Protein AF-A0A8I2GBC6-F1 (afdb_monomer_lite)

Foldseek 3Di:
DDQPVPVPDVPDDDPRLVVVVCCLCVPVQADQQFRVHGHCPVVVVLVVQLLQLLAQVSVCVVVVHNCLPVLCLAQVNCPPPDFLDAPVPVPPCVPPPVLVPDDPVSNCVSHVVLVVVVVCVVVVVPRPSHCSCVRRNDHDSRDDDDRGDPVVVVCCVQVPCCVVVVNPCNPPDDCVVLVVVVVVLLPDAAEDECEDRNNVDNLVCVQVSNQVPVLFFPHWDWWQDDDVPDPFGTKIKTATDQCSPVVNRPRGIGIYHYGYDHQGGNPCCVRVVVSVCVRVCSVVVD

Sequence (286 aa):
MYPCREQVQPGGSCYPVTNAYSFIRDIAQRDVYNCSQPGDWIWDLFGNAARMLGYTENISLLTGVDVTGITHLYASSRSKAYRLIDPNWQEIGNRYFDITRLPVYLQWELQARARMKADLKASGEEAEAGDLEQTFGTLQPWDRYFMDGNDDVLYAHFDNIAQYRGYNITYYYTPCYGQMFLENVAHVETFITNAKYDLVVYTNAIPPALARHSEILENVVHDTGPYPGEERPGWIILNYKPGVFPHIPDLQTRFIRFPFYAASGHPVTITEPVEFFVDVYKWLGK

pLDDT: mean 83.08, std 15.88, range [43.56, 98.81]

Secondary structure (DSSP, 8-state):
---GGG---TT----HHHHHHHIIIIIS-B-SS-TTSBTTHHHHHHHHHHHHHTSHHHHHHHHTS-GGG-GGGSGGG-TT------TT-HHHHHHH--GGGS-HHHHHHHHHHHHHHHHHHHHT-S---TTHHHHH-PPPTT-----S--HHHHHHHHT-HHHHTT----TTT-THHHHHHHHHHHHS-EE--EETT-SSS-GGGHHHHHTT-TTTEEEEEEE-S--TT-SS--EEEEEEPTTSSTTSTT--EEEEE--EESS--S-HHHHSHHHHHHHHHHHHT-

Radius of gyration: 23.17 Å; chains: 1; bounding box: 52×47×59 Å

Structure (mmCIF, N/CA/C/O backbone):
data_AF-A0A8I2GBC6-F1
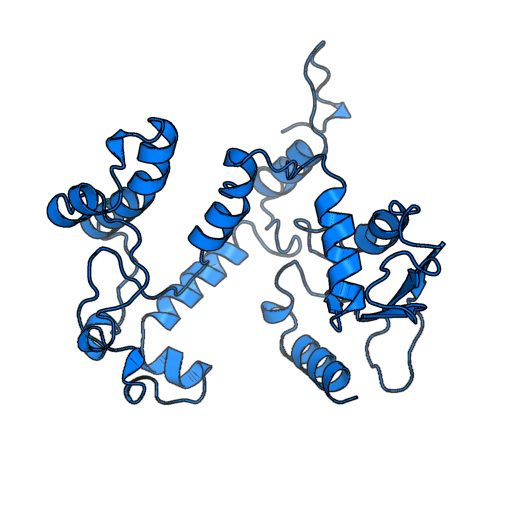#
_entry.id   AF-A0A8I2GBC6-F1
#
loop_
_atom_site.group_PDB
_atom_site.id
_atom_site.type_symbol
_atom_site.label_atom_id
_atom_site.label_alt_id
_atom_site.label_comp_id
_atom_site.label_asym_id
_atom_site.label_entity_id
_atom_site.label_seq_id
_atom_site.pdbx_PDB_ins_code
_atom_site.Cartn_x
_atom_site.Cartn_y
_atom_site.Cartn_z
_atom_site.occupancy
_atom_site.B_iso_or_equiv
_atom_site.auth_seq_id
_atom_site.auth_comp_id
_atom_site.auth_asym_id
_atom_site.auth_atom_id
_atom_site.pdbx_PDB_model_num
ATOM 1 N N . MET A 1 1 ? 25.094 -9.775 15.090 1.00 61.66 1 MET A N 1
ATOM 2 C CA . MET A 1 1 ? 24.633 -8.680 15.969 1.00 61.66 1 MET A CA 1
ATOM 3 C C . MET A 1 1 ? 24.009 -9.311 17.208 1.00 61.66 1 MET A C 1
ATOM 5 O O . MET A 1 1 ? 23.269 -10.275 17.047 1.00 61.66 1 MET A O 1
ATOM 9 N N . TYR A 1 2 ? 24.364 -8.867 18.416 1.00 63.38 2 TYR A N 1
ATOM 10 C CA . TYR A 1 2 ? 23.843 -9.462 19.656 1.00 63.38 2 TYR A CA 1
ATOM 11 C C . TYR A 1 2 ? 22.436 -8.918 19.976 1.00 63.38 2 TYR A C 1
ATOM 13 O O . TYR A 1 2 ? 22.172 -7.747 19.702 1.00 63.38 2 TYR A O 1
ATOM 21 N N . PRO A 1 3 ? 21.515 -9.703 20.560 1.00 67.19 3 PRO A N 1
ATOM 22 C CA . PRO A 1 3 ? 20.272 -9.198 21.148 1.00 67.19 3 PRO A CA 1
ATOM 23 C C . PRO A 1 3 ? 20.514 -7.980 22.052 1.00 67.19 3 PRO A C 1
ATOM 25 O O . PRO A 1 3 ? 21.540 -7.914 22.718 1.00 67.19 3 PRO A O 1
ATOM 28 N N . CYS A 1 4 ? 19.571 -7.033 22.147 1.00 69.75 4 CYS A N 1
ATOM 29 C CA . CYS A 1 4 ? 19.771 -5.823 22.965 1.00 69.75 4 CYS A CA 1
ATOM 30 C C . CYS A 1 4 ? 20.118 -6.135 24.423 1.00 69.75 4 CYS A C 1
ATOM 32 O O . CYS A 1 4 ? 20.932 -5.448 25.028 1.00 69.75 4 CYS A O 1
ATOM 34 N N . ARG A 1 5 ? 19.545 -7.216 24.964 1.00 69.06 5 ARG A N 1
ATOM 35 C CA . ARG A 1 5 ? 19.854 -7.735 26.305 1.00 69.06 5 ARG A CA 1
ATOM 36 C C . ARG A 1 5 ? 21.323 -8.149 26.497 1.00 69.06 5 ARG A C 1
ATOM 38 O O . ARG A 1 5 ? 21.777 -8.252 27.626 1.00 69.06 5 ARG A O 1
ATOM 45 N N . GLU A 1 6 ? 22.039 -8.409 25.408 1.00 68.06 6 GLU A N 1
ATOM 46 C CA . GLU A 1 6 ? 23.451 -8.804 25.362 1.00 68.06 6 GLU A CA 1
ATOM 47 C C . GLU A 1 6 ? 24.357 -7.627 24.943 1.00 68.06 6 GLU A C 1
ATOM 49 O O . GLU A 1 6 ? 25.575 -7.700 25.086 1.00 68.06 6 GLU A O 1
ATOM 54 N N . GLN A 1 7 ? 23.781 -6.502 24.500 1.00 67.31 7 GLN A N 1
ATOM 55 C CA . GLN A 1 7 ? 24.491 -5.250 24.219 1.00 67.31 7 GLN A CA 1
ATOM 56 C C . GLN A 1 7 ? 24.586 -4.394 25.493 1.00 67.31 7 GLN A C 1
ATOM 58 O O . GLN A 1 7 ? 24.048 -3.294 25.579 1.00 67.31 7 GLN A O 1
ATOM 63 N N . VAL A 1 8 ? 25.273 -4.915 26.512 1.00 54.72 8 VAL A N 1
ATOM 64 C CA . VAL A 1 8 ? 25.491 -4.246 27.810 1.00 54.72 8 VAL A CA 1
ATOM 65 C C . VAL A 1 8 ? 26.709 -3.316 27.739 1.00 54.72 8 VAL A C 1
ATOM 67 O O . VAL A 1 8 ? 27.629 -3.405 28.546 1.00 54.72 8 VAL A O 1
ATOM 70 N N . GLN A 1 9 ? 26.770 -2.441 26.735 1.00 57.19 9 GLN A N 1
ATOM 71 C CA . GLN A 1 9 ? 27.755 -1.357 26.738 1.00 57.19 9 GLN A CA 1
ATOM 72 C C . GLN A 1 9 ? 27.230 -0.256 27.674 1.00 57.19 9 GLN A C 1
ATOM 74 O O . GLN A 1 9 ? 26.146 0.275 27.416 1.00 57.19 9 GLN A O 1
ATOM 79 N N . PRO A 1 10 ? 27.944 0.104 28.758 1.00 50.41 10 PRO A N 1
ATOM 80 C CA . PRO A 1 10 ? 27.542 1.217 29.611 1.00 50.41 10 PRO A CA 1
ATOM 81 C C . PRO A 1 10 ? 27.455 2.501 28.773 1.00 50.41 10 PRO A C 1
ATOM 83 O O . PRO A 1 10 ? 28.465 2.986 28.273 1.00 50.41 10 PRO A O 1
ATOM 86 N N . GLY A 1 11 ? 26.240 3.026 28.587 1.00 65.19 11 GLY A N 1
ATOM 87 C CA . GLY A 1 11 ? 25.983 4.239 27.800 1.00 65.19 11 GLY A CA 1
ATOM 88 C C . GLY A 1 11 ? 25.619 4.027 26.323 1.00 65.19 11 GLY A C 1
ATOM 89 O O . GLY A 1 11 ? 25.355 5.010 25.637 1.00 65.19 11 GLY A O 1
ATOM 90 N N . GLY A 1 12 ? 25.554 2.787 25.823 1.00 64.75 12 GLY A N 1
ATOM 91 C CA . GLY A 1 12 ? 25.048 2.506 24.475 1.00 64.75 12 GLY A CA 1
ATOM 92 C C . GLY A 1 12 ? 23.519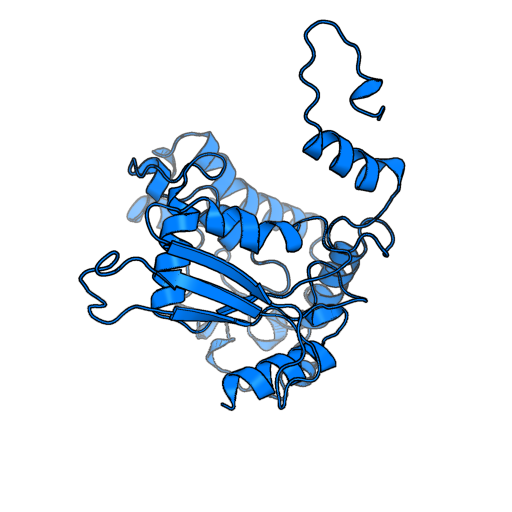 2.427 24.449 1.00 64.75 12 GLY A C 1
ATOM 93 O O . GLY A 1 12 ? 22.933 1.601 25.148 1.00 64.75 12 GLY A O 1
ATOM 94 N N . SER A 1 13 ? 22.848 3.252 23.641 1.00 70.62 13 SER A N 1
ATOM 95 C CA . SER A 1 13 ? 21.419 3.079 23.367 1.00 70.62 13 SER A CA 1
ATOM 96 C C . SER A 1 13 ? 21.224 1.895 22.416 1.00 70.62 13 SER A C 1
ATOM 98 O O . SER A 1 13 ? 21.483 1.992 21.220 1.00 70.62 13 SER A O 1
ATOM 100 N N . CYS A 1 14 ? 20.754 0.754 22.929 1.00 73.12 14 CYS A N 1
ATOM 101 C CA . CYS A 1 14 ? 20.243 -0.283 22.038 1.00 73.12 14 CYS A CA 1
ATOM 102 C C . CYS A 1 14 ? 18.864 0.137 21.535 1.00 73.12 14 CYS A C 1
ATOM 104 O O . CYS A 1 14 ? 17.954 0.330 22.339 1.00 73.12 14 CYS A O 1
ATOM 106 N N . TYR A 1 15 ? 18.705 0.256 20.218 1.00 79.38 15 TYR A N 1
ATOM 107 C CA . TYR A 1 15 ? 17.412 0.474 19.575 1.00 79.38 15 TYR A CA 1
ATOM 108 C C . TYR A 1 15 ? 16.794 -0.894 19.254 1.00 79.38 15 TYR A C 1
ATOM 110 O O . TYR A 1 15 ? 17.227 -1.534 18.292 1.00 79.38 15 TYR A O 1
ATOM 118 N N . PRO A 1 16 ? 15.808 -1.389 20.033 1.00 78.38 16 PRO A N 1
ATOM 119 C CA . PRO A 1 16 ? 15.361 -2.780 19.929 1.00 78.38 16 PRO A CA 1
ATOM 120 C C . PRO A 1 16 ? 14.798 -3.134 18.558 1.00 78.38 16 PRO A C 1
ATOM 122 O O . PRO A 1 16 ? 15.060 -4.224 18.058 1.00 78.38 16 PRO A O 1
ATOM 125 N N . VAL A 1 17 ? 14.086 -2.190 17.937 1.00 78.88 17 VAL A N 1
ATOM 126 C CA . VAL A 1 17 ? 13.523 -2.351 16.593 1.00 78.88 17 VAL A CA 1
ATOM 127 C C . VAL A 1 17 ? 14.640 -2.479 15.562 1.00 78.88 17 VAL A C 1
ATOM 129 O O . VAL A 1 17 ? 14.702 -3.489 14.871 1.00 78.88 17 VAL A O 1
ATOM 132 N N . THR A 1 18 ? 15.574 -1.525 15.510 1.00 80.06 18 THR A N 1
ATOM 133 C CA . THR A 1 18 ? 16.713 -1.568 14.579 1.00 80.06 18 THR A CA 1
ATOM 134 C C . THR A 1 18 ? 17.531 -2.844 14.754 1.00 80.06 18 THR A C 1
ATOM 136 O O . THR A 1 18 ? 17.875 -3.492 13.773 1.00 80.06 18 THR A O 1
ATOM 139 N N . ASN A 1 19 ? 17.782 -3.257 15.998 1.00 83.00 19 ASN A N 1
ATOM 140 C CA . ASN A 1 19 ? 18.529 -4.477 16.281 1.00 83.00 19 ASN A CA 1
ATOM 141 C C . ASN A 1 19 ? 17.788 -5.743 15.820 1.00 83.00 19 ASN A C 1
ATOM 143 O O . ASN A 1 19 ? 18.409 -6.651 15.273 1.00 83.00 19 ASN A O 1
ATOM 147 N N . ALA A 1 20 ? 16.467 -5.811 16.017 1.00 84.75 20 ALA A N 1
ATOM 148 C CA . ALA A 1 20 ? 15.652 -6.917 15.519 1.00 84.75 20 ALA A CA 1
ATOM 149 C C . ALA A 1 20 ? 15.653 -6.964 13.984 1.00 84.75 20 ALA A C 1
ATOM 151 O O . ALA A 1 20 ? 15.884 -8.025 13.411 1.00 84.75 20 ALA A O 1
ATOM 152 N N . TYR A 1 21 ? 15.481 -5.817 13.325 1.00 86.19 21 TYR A N 1
ATOM 153 C CA . TYR A 1 21 ? 15.546 -5.700 11.867 1.00 86.19 21 TYR A CA 1
ATOM 154 C C . TYR A 1 21 ? 16.890 -6.161 11.309 1.00 86.19 21 TYR A C 1
ATOM 156 O O . TYR A 1 21 ? 16.940 -7.005 10.416 1.00 86.19 21 TYR A O 1
ATOM 164 N N . SER A 1 22 ? 17.986 -5.655 11.871 1.00 85.88 22 SER A N 1
ATOM 165 C CA . SER A 1 22 ? 19.331 -6.061 11.477 1.00 85.88 22 SER A CA 1
ATOM 166 C C . SER A 1 22 ? 19.595 -7.534 11.763 1.00 85.88 22 SER A C 1
ATOM 168 O O . SER A 1 22 ? 20.242 -8.195 10.965 1.00 85.88 22 SER A O 1
ATOM 170 N N . PHE A 1 23 ? 19.077 -8.099 12.856 1.00 90.19 23 PHE A N 1
ATOM 171 C CA . PHE A 1 23 ? 19.178 -9.540 13.078 1.00 90.19 23 PHE A CA 1
ATOM 172 C C . PHE A 1 23 ? 18.460 -10.333 11.977 1.00 90.19 23 PHE A C 1
ATOM 174 O O . PHE A 1 23 ? 19.052 -11.253 11.418 1.00 90.19 23 PHE A O 1
ATOM 181 N N . ILE A 1 24 ? 17.216 -9.975 11.647 1.00 90.81 24 ILE A N 1
ATOM 182 C CA . ILE A 1 24 ? 16.425 -10.658 10.615 1.00 90.81 24 ILE A CA 1
ATOM 183 C C . ILE A 1 24 ? 17.128 -10.601 9.254 1.00 90.81 24 ILE A C 1
ATOM 185 O O . ILE A 1 24 ? 17.303 -11.640 8.616 1.00 90.81 24 ILE A O 1
ATOM 189 N N . ARG A 1 25 ? 17.592 -9.416 8.851 1.00 91.12 25 ARG A N 1
ATOM 190 C CA . ARG A 1 25 ? 18.263 -9.204 7.565 1.00 91.12 25 ARG A CA 1
ATOM 191 C C . ARG A 1 25 ? 19.672 -9.801 7.545 1.00 91.12 25 ARG A C 1
ATOM 193 O O . ARG A 1 25 ? 19.971 -10.646 6.716 1.00 91.12 25 ARG A O 1
ATOM 200 N N . ASP A 1 26 ? 20.531 -9.401 8.479 1.00 90.25 26 ASP A N 1
ATOM 201 C CA . ASP A 1 26 ? 21.977 -9.647 8.392 1.00 90.25 26 ASP A CA 1
ATOM 202 C C . ASP A 1 26 ? 22.387 -11.012 8.957 1.00 90.25 26 ASP A C 1
ATOM 204 O O . ASP A 1 26 ? 23.396 -11.578 8.538 1.00 90.25 26 ASP A O 1
ATOM 208 N N . ILE A 1 27 ? 21.635 -11.550 9.925 1.00 93.06 27 ILE A N 1
ATOM 209 C CA . ILE A 1 27 ? 21.982 -12.805 10.612 1.00 93.06 27 ILE A CA 1
ATOM 210 C C . ILE A 1 27 ? 21.065 -13.945 10.183 1.00 93.06 27 ILE A C 1
ATOM 212 O O . ILE A 1 27 ? 21.553 -15.003 9.794 1.00 93.06 27 ILE A O 1
ATOM 216 N N . ALA A 1 28 ? 19.747 -13.749 10.252 1.00 95.12 28 ALA A N 1
ATOM 217 C CA . ALA A 1 28 ? 18.783 -14.772 9.859 1.00 95.12 28 ALA A CA 1
ATOM 218 C C . ALA A 1 28 ? 18.614 -14.874 8.336 1.00 95.12 28 ALA A C 1
ATOM 220 O O . ALA A 1 28 ? 18.075 -15.883 7.877 1.00 95.12 28 ALA A O 1
ATOM 221 N N . GLN A 1 29 ? 19.081 -13.866 7.583 1.00 96.75 29 GLN A N 1
ATOM 222 C CA . GLN A 1 29 ? 19.022 -13.810 6.121 1.00 96.75 29 GLN A CA 1
ATOM 223 C C . GLN A 1 29 ? 17.590 -14.045 5.623 1.00 96.75 29 GLN A C 1
ATOM 225 O O . GLN A 1 29 ? 17.324 -14.928 4.803 1.00 96.75 29 GLN A O 1
ATOM 230 N N . ARG A 1 30 ? 16.647 -13.289 6.199 1.00 97.25 30 ARG A N 1
ATOM 231 C CA . ARG A 1 30 ? 15.222 -13.297 5.850 1.00 97.25 30 ARG A CA 1
ATOM 232 C C . ARG A 1 30 ? 14.792 -11.942 5.325 1.00 97.25 30 ARG A C 1
ATOM 234 O O . ARG A 1 30 ? 15.284 -10.906 5.774 1.00 97.25 30 ARG A O 1
ATOM 241 N N . ASP A 1 31 ? 13.841 -11.974 4.406 1.00 95.81 31 ASP A N 1
ATOM 242 C CA . ASP A 1 31 ? 13.233 -10.771 3.863 1.00 95.81 31 ASP A CA 1
ATOM 243 C C . ASP A 1 31 ? 12.365 -10.078 4.928 1.00 95.81 31 ASP A C 1
ATOM 245 O O . ASP A 1 31 ? 11.598 -10.719 5.648 1.00 95.81 31 ASP A O 1
ATOM 249 N N . VAL A 1 32 ? 12.501 -8.759 5.070 1.00 93.56 32 VAL A N 1
ATOM 250 C CA . VAL A 1 32 ? 11.749 -7.988 6.078 1.00 93.56 32 VAL A CA 1
ATOM 251 C C . VAL A 1 32 ? 10.311 -7.696 5.645 1.00 93.56 32 VAL A C 1
ATOM 253 O O . VAL A 1 32 ? 9.446 -7.473 6.489 1.00 93.56 32 VAL A O 1
ATOM 256 N N . TYR A 1 33 ? 10.033 -7.733 4.346 1.00 93.75 33 TYR A N 1
ATOM 257 C CA . TYR A 1 33 ? 8.695 -7.597 3.791 1.00 93.75 33 TYR A CA 1
ATOM 258 C C . TYR A 1 33 ? 7.956 -8.932 3.827 1.00 93.75 33 TYR A C 1
ATOM 260 O O . TYR A 1 33 ? 6.739 -8.935 3.940 1.00 93.75 33 TYR A O 1
ATOM 268 N N . ASN A 1 34 ? 8.645 -10.072 3.788 1.00 95.94 34 ASN A N 1
ATOM 269 C CA . ASN A 1 34 ? 8.045 -11.374 4.067 1.00 95.94 34 ASN A CA 1
ATOM 270 C C . ASN A 1 34 ? 9.035 -12.303 4.776 1.00 95.94 34 ASN A C 1
ATOM 272 O O . ASN A 1 34 ? 9.808 -13.012 4.135 1.00 95.94 34 ASN A O 1
ATOM 276 N N . CYS A 1 35 ? 8.953 -12.385 6.105 1.00 95.44 35 CYS A N 1
ATOM 277 C CA . CYS A 1 35 ? 9.939 -13.127 6.900 1.00 95.44 35 CYS A CA 1
ATOM 278 C C . CYS A 1 35 ? 9.918 -14.655 6.720 1.00 95.44 35 CYS A C 1
ATOM 280 O O . CYS A 1 35 ? 10.791 -15.347 7.249 1.00 95.44 35 CYS A O 1
ATOM 282 N N . SER A 1 36 ? 8.958 -15.188 5.955 1.00 96.19 36 SER A N 1
ATOM 283 C CA . SER A 1 36 ? 8.972 -16.586 5.511 1.00 96.19 36 SER A CA 1
ATOM 284 C C . SER A 1 36 ? 9.933 -16.845 4.339 1.00 96.19 36 SER A C 1
ATOM 286 O O . SER A 1 36 ? 10.311 -17.994 4.108 1.00 96.19 36 SER A O 1
ATOM 288 N N . GLN A 1 37 ? 10.365 -15.797 3.632 1.00 97.38 37 GLN A N 1
ATOM 289 C CA . GLN A 1 37 ? 11.200 -15.878 2.435 1.00 97.38 37 GLN A CA 1
ATOM 290 C C . GLN A 1 37 ? 12.695 -15.664 2.748 1.00 97.38 37 GLN A C 1
ATOM 292 O O . GLN A 1 37 ? 13.043 -15.134 3.813 1.00 97.38 37 GLN A O 1
ATOM 297 N N . PRO A 1 38 ? 13.611 -16.119 1.870 1.00 97.50 38 PRO A N 1
ATOM 298 C CA . PRO A 1 38 ? 15.036 -15.785 1.952 1.00 97.50 38 PRO A CA 1
ATOM 299 C C . PRO A 1 38 ? 15.275 -14.272 1.878 1.00 97.50 38 PRO A C 1
ATOM 301 O O . PRO A 1 38 ? 14.437 -13.555 1.345 1.00 97.50 38 PRO A O 1
ATOM 304 N N . GLY A 1 39 ? 16.409 -13.799 2.399 1.00 95.75 39 GLY A N 1
ATOM 305 C CA . GLY A 1 39 ? 16.837 -12.403 2.273 1.00 95.75 39 GLY A CA 1
ATOM 306 C C . GLY A 1 39 ? 16.781 -11.909 0.827 1.00 95.75 39 GLY A C 1
ATOM 307 O O . GLY A 1 39 ? 17.012 -12.684 -0.097 1.00 95.75 39 GLY A O 1
ATOM 308 N N . ASP A 1 40 ? 16.428 -10.634 0.667 1.00 91.69 40 ASP A N 1
ATOM 309 C CA . ASP A 1 40 ? 16.298 -9.920 -0.611 1.00 91.69 40 ASP A CA 1
ATOM 310 C C . ASP A 1 40 ? 15.257 -10.468 -1.603 1.00 91.69 40 ASP A C 1
ATOM 312 O O . ASP A 1 40 ? 15.137 -9.946 -2.711 1.00 91.69 40 ASP A O 1
ATOM 316 N N . TRP A 1 41 ? 14.430 -11.440 -1.201 1.00 95.31 41 TRP A N 1
ATOM 317 C CA . TRP A 1 41 ? 13.382 -12.015 -2.047 1.00 95.31 41 TRP A CA 1
ATOM 318 C C . TRP A 1 41 ? 12.485 -10.961 -2.714 1.00 95.31 41 TRP A C 1
ATOM 320 O O . TRP A 1 41 ? 12.189 -11.083 -3.905 1.00 95.31 41 TRP A O 1
ATOM 330 N N . ILE A 1 42 ? 12.052 -9.922 -1.988 1.00 91.56 42 ILE A N 1
ATOM 331 C CA . ILE A 1 42 ? 11.182 -8.892 -2.573 1.00 91.56 42 ILE A CA 1
ATOM 332 C C . ILE A 1 42 ? 11.921 -8.036 -3.603 1.00 91.56 42 ILE A C 1
ATOM 334 O O . ILE A 1 42 ? 11.338 -7.634 -4.608 1.00 91.56 42 ILE A O 1
ATOM 338 N N . TRP A 1 43 ? 13.208 -7.775 -3.372 1.00 88.00 43 TRP A N 1
ATOM 339 C CA . TRP A 1 43 ? 14.036 -6.972 -4.262 1.00 88.00 43 TRP A CA 1
ATOM 340 C C . TRP A 1 43 ? 14.351 -7.737 -5.538 1.00 88.00 43 TRP A C 1
ATOM 342 O O . TRP A 1 43 ? 14.226 -7.178 -6.626 1.00 88.00 43 TRP A O 1
ATOM 352 N N . ASP A 1 44 ? 14.648 -9.031 -5.425 1.00 90.44 44 ASP A N 1
ATOM 353 C CA . ASP A 1 44 ? 14.791 -9.921 -6.574 1.00 90.44 44 ASP A CA 1
ATOM 354 C C . ASP A 1 44 ? 13.497 -9.983 -7.382 1.00 90.44 44 ASP A C 1
ATOM 356 O O . ASP A 1 44 ? 13.515 -9.920 -8.615 1.00 90.44 44 ASP A O 1
ATOM 360 N N . LEU A 1 45 ? 12.353 -10.078 -6.703 1.00 89.69 45 LEU A N 1
ATOM 361 C CA . LEU A 1 45 ? 11.057 -10.083 -7.361 1.00 89.69 45 LEU A CA 1
ATOM 362 C C . LEU A 1 45 ? 10.802 -8.772 -8.114 1.00 89.69 45 LEU A C 1
ATOM 364 O O . LEU A 1 45 ? 10.452 -8.822 -9.293 1.00 89.69 45 LEU A O 1
ATOM 368 N N . PHE A 1 46 ? 11.010 -7.614 -7.481 1.00 85.56 46 PHE A N 1
ATOM 369 C CA . PHE A 1 46 ? 10.861 -6.311 -8.134 1.00 85.56 46 PHE A CA 1
ATOM 370 C C . PHE A 1 46 ? 11.852 -6.118 -9.278 1.00 85.56 46 PHE A C 1
ATOM 372 O O . PHE A 1 46 ? 11.453 -5.668 -10.347 1.00 85.56 46 PHE A O 1
ATOM 379 N N . GLY A 1 47 ? 13.111 -6.519 -9.112 1.00 84.56 47 GLY A N 1
ATOM 380 C CA . GLY A 1 47 ? 14.117 -6.433 -10.168 1.00 84.56 47 GLY A CA 1
ATOM 381 C C . GLY A 1 47 ? 13.781 -7.315 -11.374 1.00 84.56 47 GLY A C 1
ATOM 382 O O . GLY A 1 47 ? 13.973 -6.903 -12.519 1.00 84.56 47 GLY A O 1
ATOM 383 N N . ASN A 1 48 ? 13.250 -8.519 -11.145 1.00 87.38 48 ASN A N 1
ATOM 384 C CA . ASN A 1 48 ? 12.751 -9.384 -12.218 1.00 87.38 48 ASN A CA 1
ATOM 385 C C . ASN A 1 48 ? 11.503 -8.787 -12.886 1.00 87.38 48 ASN A C 1
ATOM 387 O O . ASN A 1 48 ? 11.433 -8.749 -14.113 1.00 87.38 48 ASN A O 1
ATOM 391 N N . ALA A 1 49 ? 10.546 -8.292 -12.098 1.00 86.56 49 ALA A N 1
ATOM 392 C CA . ALA A 1 49 ? 9.331 -7.670 -12.614 1.00 86.56 49 ALA A CA 1
ATOM 393 C C . ALA A 1 49 ? 9.651 -6.433 -13.462 1.00 86.56 49 ALA A C 1
ATOM 395 O O . ALA A 1 49 ? 9.159 -6.330 -14.579 1.00 86.56 49 ALA A O 1
ATOM 396 N N . ALA A 1 50 ? 10.533 -5.546 -12.997 1.00 85.25 50 ALA A N 1
ATOM 397 C CA . ALA A 1 50 ? 10.938 -4.352 -13.734 1.00 85.25 50 ALA A CA 1
ATOM 398 C C . ALA A 1 50 ? 11.592 -4.707 -15.077 1.00 85.25 50 ALA A C 1
ATOM 400 O O . ALA A 1 50 ? 11.269 -4.103 -16.099 1.00 85.25 50 ALA A O 1
ATOM 401 N N . ARG A 1 51 ? 12.448 -5.742 -15.097 1.00 86.69 51 ARG A N 1
ATOM 402 C CA . ARG A 1 51 ? 13.032 -6.286 -16.334 1.00 86.69 51 ARG A CA 1
ATOM 403 C C . ARG A 1 51 ? 11.967 -6.799 -17.296 1.00 86.69 51 ARG A C 1
ATOM 405 O O . ARG A 1 51 ? 12.009 -6.469 -18.476 1.00 86.69 51 ARG A O 1
ATOM 412 N N . MET A 1 52 ? 11.001 -7.575 -16.807 1.00 89.19 52 MET A N 1
ATOM 413 C CA . MET A 1 52 ? 9.899 -8.065 -17.641 1.00 89.19 52 MET A CA 1
ATOM 414 C C . MET A 1 52 ? 9.056 -6.916 -18.185 1.00 89.19 52 MET A C 1
ATOM 416 O O . MET A 1 52 ? 8.730 -6.896 -19.369 1.00 89.19 52 MET A O 1
ATOM 420 N N . LEU A 1 53 ? 8.737 -5.942 -17.338 1.00 90.44 53 LEU A N 1
ATOM 421 C CA . LEU A 1 53 ? 7.949 -4.779 -17.713 1.00 90.44 53 LEU A CA 1
ATOM 422 C C . LEU A 1 53 ? 8.703 -3.854 -18.680 1.00 90.44 53 LEU A C 1
ATOM 424 O O . LEU A 1 53 ? 8.065 -3.066 -19.360 1.00 90.44 53 LEU A O 1
ATOM 428 N N . GLY A 1 54 ? 10.019 -3.998 -18.849 1.00 91.06 54 GLY A N 1
ATOM 429 C CA . GLY A 1 54 ? 10.778 -3.340 -19.917 1.00 91.06 54 GLY A CA 1
ATOM 430 C C . GLY A 1 54 ? 10.347 -3.710 -21.346 1.00 91.06 54 GLY A C 1
ATOM 431 O O . GLY A 1 54 ? 10.869 -3.128 -22.291 1.00 91.06 54 GLY A O 1
ATOM 432 N N . TYR A 1 55 ? 9.415 -4.649 -21.528 1.00 94.12 55 TYR A N 1
ATOM 433 C CA . TYR A 1 55 ? 8.942 -5.102 -22.837 1.00 94.12 55 TYR A CA 1
ATOM 434 C C . TYR A 1 55 ? 7.452 -4.801 -23.038 1.00 94.12 55 TYR A C 1
ATOM 436 O O . TYR A 1 55 ? 6.616 -5.198 -22.222 1.00 94.12 55 TYR A O 1
ATOM 444 N N . THR A 1 56 ? 7.092 -4.162 -24.153 1.00 95.62 56 THR A N 1
ATOM 445 C CA . THR A 1 56 ? 5.710 -3.793 -24.495 1.00 95.62 56 THR A CA 1
ATOM 446 C C . THR A 1 56 ? 4.773 -4.992 -24.572 1.00 95.62 56 THR A C 1
ATOM 448 O O . THR A 1 56 ? 3.618 -4.886 -24.152 1.00 95.62 56 THR A O 1
ATOM 451 N N . GLU A 1 57 ? 5.267 -6.145 -25.028 1.00 97.00 57 GLU A N 1
ATOM 452 C CA . GLU A 1 57 ? 4.527 -7.411 -25.021 1.00 97.00 57 GLU A CA 1
ATOM 453 C C . GLU A 1 57 ? 4.093 -7.795 -23.600 1.00 97.00 57 GLU A C 1
ATOM 455 O O . GLU A 1 57 ? 2.915 -8.055 -23.358 1.00 97.00 57 GLU A O 1
ATOM 460 N N . ASN A 1 58 ? 5.019 -7.758 -22.639 1.00 95.25 58 ASN A N 1
ATOM 461 C CA . ASN A 1 58 ? 4.743 -8.130 -21.252 1.00 95.25 58 ASN A CA 1
ATOM 462 C C . ASN A 1 58 ? 3.805 -7.133 -20.568 1.00 95.25 58 ASN A C 1
ATOM 464 O O . ASN A 1 58 ? 2.911 -7.549 -19.830 1.00 95.25 58 ASN A O 1
ATOM 468 N N . ILE A 1 59 ? 3.962 -5.827 -20.823 1.00 93.31 59 ILE A N 1
ATOM 469 C CA . ILE A 1 59 ? 3.014 -4.828 -20.307 1.00 93.31 59 ILE A CA 1
ATOM 470 C C . ILE A 1 59 ? 1.624 -5.073 -20.908 1.00 93.31 59 ILE A C 1
ATOM 472 O O . ILE A 1 59 ? 0.628 -5.032 -20.184 1.00 93.31 59 ILE A O 1
ATOM 476 N N . SER A 1 60 ? 1.539 -5.362 -22.210 1.00 95.94 60 SER A N 1
ATOM 477 C CA . SER A 1 60 ? 0.255 -5.614 -22.870 1.00 95.94 60 SER A CA 1
ATOM 478 C C . SER A 1 60 ? -0.427 -6.862 -22.325 1.00 95.94 60 SER A C 1
ATOM 480 O O . SER A 1 60 ? -1.623 -6.844 -22.038 1.00 95.94 60 SER A O 1
ATOM 482 N N . LEU A 1 61 ? 0.345 -7.929 -22.110 1.00 94.88 61 LEU A N 1
ATOM 483 C CA . LEU A 1 61 ? -0.130 -9.159 -21.489 1.00 94.88 61 LEU A CA 1
ATOM 484 C C . LEU A 1 61 ? -0.651 -8.907 -20.069 1.00 94.88 61 LEU A C 1
ATOM 486 O O . LEU A 1 61 ? -1.743 -9.359 -19.734 1.00 94.88 61 LEU A O 1
ATOM 490 N N . LEU A 1 62 ? 0.107 -8.175 -19.246 1.00 89.31 62 LEU A N 1
ATOM 491 C CA . LEU A 1 62 ? -0.257 -7.901 -17.854 1.00 89.31 62 LEU A CA 1
ATOM 492 C C . LEU A 1 62 ? -1.506 -7.018 -17.742 1.00 89.31 62 LEU A C 1
ATOM 494 O O . LEU A 1 62 ? -2.357 -7.249 -16.888 1.00 89.31 62 LEU A O 1
ATOM 498 N N . THR A 1 63 ? -1.602 -5.989 -18.582 1.00 88.69 63 THR A N 1
ATOM 499 C CA . THR A 1 63 ? -2.702 -5.013 -18.535 1.00 88.69 63 THR A CA 1
ATOM 500 C C . THR A 1 63 ? -3.939 -5.464 -19.308 1.00 88.69 63 THR A C 1
ATOM 502 O O . THR A 1 63 ? -5.017 -4.907 -19.107 1.00 88.69 63 THR A O 1
ATOM 505 N N . GLY A 1 64 ? -3.804 -6.453 -20.197 1.00 93.75 64 GLY A N 1
ATOM 506 C CA . GLY A 1 64 ? -4.855 -6.856 -21.131 1.00 93.75 64 GLY A CA 1
ATOM 507 C C . GLY A 1 64 ? -5.155 -5.807 -22.209 1.00 93.75 64 GLY A C 1
ATOM 508 O O . GLY A 1 64 ? -6.190 -5.889 -22.869 1.00 93.75 64 GLY A O 1
ATOM 509 N N . VAL A 1 65 ? -4.282 -4.810 -22.379 1.00 96.12 65 VAL A N 1
ATOM 510 C CA . VAL A 1 65 ? -4.430 -3.697 -23.326 1.00 96.12 65 VAL A CA 1
ATOM 511 C C . VAL A 1 65 ? -3.188 -3.637 -24.200 1.00 96.12 65 VAL A C 1
ATOM 513 O O . VAL A 1 65 ? -2.081 -3.666 -23.684 1.00 96.12 65 VAL A O 1
ATOM 516 N N . ASP A 1 66 ? -3.353 -3.497 -25.515 1.00 97.31 66 ASP A N 1
ATOM 517 C CA . ASP A 1 66 ? -2.225 -3.206 -26.403 1.00 97.31 66 ASP A CA 1
ATOM 518 C C . ASP A 1 66 ? -1.647 -1.822 -26.073 1.00 97.31 66 ASP A C 1
ATOM 520 O O . ASP A 1 66 ? -2.214 -0.783 -26.433 1.00 97.31 66 ASP A O 1
ATOM 524 N N . VAL A 1 67 ? -0.514 -1.803 -25.365 1.00 96.38 67 VAL A N 1
ATOM 525 C CA . VAL A 1 67 ? 0.087 -0.544 -24.916 1.00 96.38 67 VAL A CA 1
ATOM 526 C C . VAL A 1 67 ? 0.700 0.259 -26.055 1.00 96.38 67 VAL A C 1
ATOM 528 O O . VAL A 1 67 ? 0.848 1.474 -25.922 1.00 96.38 67 VAL A O 1
ATOM 531 N N . THR A 1 68 ? 0.988 -0.367 -27.198 1.00 97.56 68 THR A N 1
ATOM 532 C CA . THR A 1 68 ? 1.490 0.336 -28.387 1.00 97.56 68 THR A CA 1
ATOM 533 C C . THR A 1 68 ? 0.423 1.251 -28.994 1.00 97.56 68 THR A C 1
ATOM 535 O O . THR A 1 68 ? 0.741 2.269 -29.603 1.00 97.56 68 THR A O 1
ATOM 538 N N . GLY A 1 69 ? -0.859 0.978 -28.732 1.00 96.94 69 GLY A N 1
ATOM 539 C CA . GLY A 1 69 ? -1.965 1.859 -29.106 1.00 96.94 69 GLY A CA 1
ATOM 540 C C . GLY A 1 69 ? -2.128 3.097 -28.212 1.00 96.94 69 GLY A C 1
ATOM 541 O O . GLY A 1 69 ? -2.866 4.020 -28.568 1.00 96.94 69 GLY A O 1
ATOM 542 N N . ILE A 1 70 ? -1.461 3.161 -27.052 1.00 96.12 70 ILE A N 1
ATOM 543 C CA . ILE A 1 70 ? -1.628 4.256 -26.087 1.00 96.12 70 ILE A CA 1
ATOM 544 C C . ILE A 1 70 ? -0.708 5.420 -26.466 1.00 96.12 70 ILE A C 1
ATOM 546 O O . ILE A 1 70 ? 0.443 5.516 -26.040 1.00 96.12 70 ILE A O 1
ATOM 550 N N . THR A 1 71 ? -1.246 6.372 -27.228 1.00 95.62 71 THR A N 1
ATOM 551 C CA . THR A 1 71 ? -0.495 7.527 -27.759 1.00 95.62 71 THR A CA 1
ATOM 552 C C . THR A 1 71 ? 0.217 8.361 -26.689 1.00 95.62 71 THR A C 1
ATOM 554 O O . THR A 1 71 ? 1.246 8.969 -26.977 1.00 95.62 71 THR A O 1
ATOM 557 N N . HIS A 1 72 ? -0.282 8.379 -25.450 1.00 91.81 72 HIS A N 1
ATOM 558 C CA . HIS A 1 72 ? 0.326 9.109 -24.333 1.00 91.81 72 HIS A CA 1
ATOM 559 C C . HIS A 1 72 ? 1.623 8.489 -23.795 1.00 91.81 72 HIS A C 1
ATOM 561 O O . HIS A 1 72 ? 2.369 9.188 -23.109 1.00 91.81 72 HIS A O 1
ATOM 567 N N . LEU A 1 73 ? 1.918 7.221 -24.105 1.00 91.81 73 LEU A N 1
ATOM 568 C CA . LEU A 1 73 ? 3.182 6.595 -23.708 1.00 91.81 73 LEU A CA 1
ATOM 569 C C . LEU A 1 73 ? 4.360 7.077 -24.562 1.00 91.81 73 LEU A C 1
ATOM 571 O O . LEU A 1 73 ? 5.477 7.142 -24.055 1.00 91.81 73 LEU A O 1
ATOM 575 N N . TYR A 1 74 ? 4.102 7.498 -25.804 1.00 94.94 74 TYR A N 1
ATOM 576 C CA . TYR A 1 74 ? 5.123 7.972 -26.735 1.00 94.94 74 TYR A CA 1
ATOM 577 C C . TYR A 1 74 ? 5.805 9.257 -26.259 1.00 94.94 74 TYR A C 1
ATOM 579 O O . TYR A 1 74 ? 5.150 10.217 -25.845 1.00 94.94 74 TYR A O 1
ATOM 587 N N . ALA A 1 75 ? 7.126 9.322 -26.420 1.00 93.06 75 ALA A N 1
ATOM 588 C CA . ALA A 1 75 ? 7.956 10.472 -26.072 1.00 93.06 75 ALA A CA 1
ATOM 589 C C . ALA A 1 75 ? 7.457 11.782 -26.709 1.00 93.06 75 ALA A C 1
ATOM 591 O O . ALA A 1 75 ? 7.451 12.835 -26.068 1.00 93.06 75 ALA A O 1
ATOM 592 N N . SER A 1 76 ? 6.966 11.720 -27.950 1.00 94.56 76 SER A N 1
ATOM 593 C CA . SER A 1 76 ? 6.404 12.870 -28.672 1.00 94.56 76 SER A CA 1
ATOM 594 C C . SER A 1 76 ? 5.168 13.474 -27.991 1.00 94.56 76 SER A C 1
ATOM 596 O O . SER A 1 76 ? 4.945 14.683 -28.072 1.00 94.56 76 SER A O 1
ATOM 598 N N . SER A 1 77 ? 4.399 12.666 -27.261 1.00 93.81 77 SER A N 1
ATOM 599 C CA . SER A 1 77 ? 3.207 13.090 -26.517 1.00 93.81 77 SER A CA 1
ATOM 600 C C . SER A 1 77 ? 3.523 13.624 -25.115 1.00 93.81 77 SER A C 1
ATOM 602 O O . SER A 1 77 ? 2.637 14.148 -24.438 1.00 93.81 77 SER A O 1
ATOM 604 N N . ARG A 1 78 ? 4.783 13.537 -24.668 1.00 87.94 78 ARG A N 1
ATOM 605 C CA . ARG A 1 78 ? 5.222 13.816 -23.287 1.00 87.94 78 ARG A CA 1
ATOM 606 C C . ARG A 1 78 ? 5.918 15.169 -23.119 1.00 87.94 78 ARG A C 1
ATOM 608 O O . ARG A 1 78 ? 6.622 15.406 -22.143 1.00 87.94 78 ARG A O 1
ATOM 615 N N . SER A 1 79 ? 5.654 16.126 -24.010 1.00 82.44 79 SER A N 1
ATOM 616 C CA . SER A 1 79 ? 6.220 17.491 -23.941 1.00 82.44 79 SER A CA 1
ATOM 617 C C . SER A 1 79 ? 5.919 18.252 -22.631 1.00 82.44 79 SER A C 1
ATOM 619 O O . SER A 1 79 ? 6.621 19.211 -22.287 1.00 82.44 79 SER A O 1
ATOM 621 N N . LYS A 1 80 ? 4.897 17.809 -21.883 1.00 76.44 80 LYS A N 1
ATOM 622 C CA . LYS A 1 80 ? 4.476 18.336 -20.573 1.00 76.44 80 LYS A CA 1
ATOM 623 C C . LYS A 1 80 ? 4.693 17.361 -19.405 1.00 76.44 80 LYS A C 1
ATOM 625 O O . LYS A 1 80 ? 4.117 17.586 -18.344 1.00 76.44 80 LYS A O 1
ATOM 630 N N . ALA A 1 81 ? 5.463 16.285 -19.584 1.00 69.25 81 ALA A N 1
ATOM 631 C CA . ALA A 1 81 ? 5.757 15.361 -18.491 1.00 69.25 81 ALA A CA 1
ATOM 632 C C . ALA A 1 81 ? 6.395 16.095 -17.302 1.00 69.25 81 ALA A C 1
ATOM 634 O O . ALA A 1 81 ? 7.080 17.113 -17.477 1.00 69.25 81 ALA A O 1
ATOM 635 N N . TYR A 1 82 ? 6.134 15.586 -16.093 1.00 65.12 82 TYR A N 1
ATOM 636 C CA . TYR A 1 82 ? 6.722 16.122 -14.872 1.00 65.12 82 TYR A CA 1
ATOM 637 C C . TYR A 1 82 ? 8.244 16.113 -15.011 1.00 65.12 82 TYR A C 1
ATOM 639 O O . TYR A 1 82 ? 8.842 15.087 -15.321 1.00 65.12 82 TYR A O 1
ATOM 647 N N . ARG A 1 83 ? 8.864 17.280 -14.835 1.00 63.78 83 ARG A N 1
ATOM 648 C CA . ARG A 1 83 ? 10.305 17.439 -15.003 1.00 63.78 83 ARG A CA 1
ATOM 649 C C . ARG A 1 83 ? 10.957 17.288 -13.641 1.00 63.78 83 ARG A C 1
ATOM 651 O O . ARG A 1 83 ? 10.934 18.229 -12.850 1.00 63.78 83 ARG A O 1
ATOM 658 N N . LEU A 1 84 ? 11.556 16.132 -13.380 1.00 53.47 84 LEU A N 1
ATOM 659 C CA . LEU A 1 84 ? 12.633 16.077 -12.398 1.00 53.47 84 LEU A CA 1
ATOM 660 C C . LEU A 1 84 ? 13.774 16.900 -12.982 1.00 53.47 84 LEU A C 1
ATOM 662 O O . LEU A 1 84 ? 14.249 16.577 -14.061 1.00 53.47 84 LEU A O 1
ATOM 666 N N . ILE A 1 85 ? 14.147 18.014 -12.356 1.00 52.44 85 ILE A N 1
ATOM 667 C CA . ILE A 1 85 ? 15.197 18.881 -12.902 1.00 52.44 85 ILE A CA 1
ATOM 668 C C . ILE A 1 85 ? 16.449 18.027 -13.112 1.00 52.44 85 ILE A C 1
ATOM 670 O O . ILE A 1 85 ? 17.089 17.639 -12.140 1.00 52.44 85 ILE A O 1
ATOM 674 N N . ASP A 1 86 ? 16.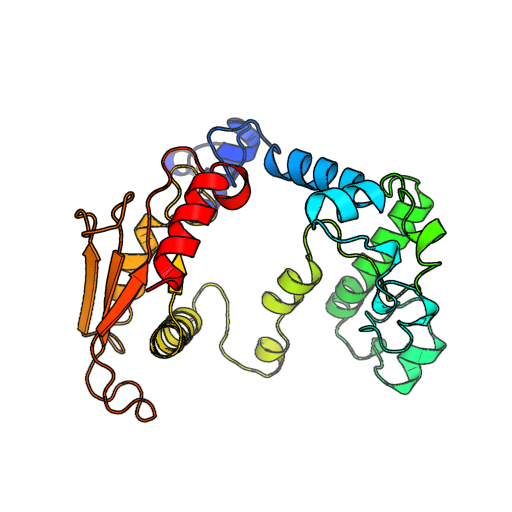781 17.740 -14.375 1.00 46.44 86 ASP A N 1
ATOM 675 C CA . ASP A 1 86 ? 18.082 17.197 -14.732 1.00 46.44 86 ASP A CA 1
ATOM 676 C C . ASP A 1 86 ? 19.102 18.291 -14.400 1.00 46.44 86 ASP A C 1
ATOM 678 O O . ASP A 1 86 ? 19.090 19.363 -15.017 1.00 46.44 86 ASP A O 1
ATOM 682 N N . PRO A 1 87 ? 19.969 18.074 -13.406 1.00 47.06 87 PRO A N 1
ATOM 683 C CA . PRO A 1 87 ? 20.914 19.090 -12.982 1.00 47.06 87 PRO A CA 1
ATOM 684 C C . PRO A 1 87 ? 22.036 19.343 -13.986 1.00 47.06 87 PRO A C 1
ATOM 686 O O . PRO A 1 87 ? 22.759 20.328 -13.840 1.00 47.06 87 PRO A O 1
ATOM 689 N N . ASN A 1 88 ? 22.181 18.493 -15.004 1.00 47.91 88 ASN A N 1
ATOM 690 C CA . ASN A 1 88 ? 23.083 18.734 -16.123 1.00 47.91 88 ASN A CA 1
ATOM 691 C C . ASN A 1 88 ? 22.444 19.645 -17.183 1.00 47.91 88 ASN A C 1
ATOM 693 O O . ASN A 1 88 ? 23.143 20.165 -18.054 1.00 47.91 88 ASN A O 1
ATOM 697 N N . TRP A 1 89 ? 21.138 19.916 -17.093 1.00 49.91 89 TRP A N 1
ATOM 698 C CA . TRP A 1 89 ? 20.433 20.781 -18.030 1.00 49.91 89 TRP A CA 1
ATOM 699 C C . TRP A 1 89 ? 20.414 22.241 -17.553 1.00 49.91 89 TRP A C 1
ATOM 701 O O . TRP A 1 89 ? 19.414 22.784 -17.073 1.00 49.91 89 TRP A O 1
ATOM 711 N N . GLN A 1 90 ? 21.567 22.897 -17.701 1.00 50.97 90 GLN A N 1
ATOM 712 C CA . GLN A 1 90 ? 21.812 24.272 -17.241 1.00 50.97 90 GLN A CA 1
ATOM 713 C C . GLN A 1 90 ? 20.873 25.330 -17.855 1.00 50.97 90 GLN A C 1
ATOM 715 O O . GLN A 1 90 ? 20.686 26.399 -17.270 1.00 50.97 90 GLN A O 1
ATOM 720 N N . GLU A 1 91 ? 20.249 25.057 -19.007 1.00 48.81 91 GLU A N 1
ATOM 721 C CA . GLU A 1 91 ? 19.403 26.041 -19.696 1.00 48.81 91 GLU A CA 1
ATOM 722 C C . GLU A 1 91 ? 18.019 26.242 -19.055 1.00 48.81 91 GLU A C 1
ATOM 724 O O . GLU A 1 91 ? 17.463 27.340 -19.156 1.00 48.81 91 GLU A O 1
ATOM 729 N N . ILE A 1 92 ? 17.465 25.237 -18.359 1.00 45.78 92 ILE A N 1
ATOM 730 C CA . ILE A 1 92 ? 16.136 25.346 -17.723 1.00 45.78 92 ILE A CA 1
ATOM 731 C C . ILE A 1 92 ? 16.229 25.628 -16.220 1.00 45.78 92 ILE A C 1
ATOM 733 O O . ILE A 1 92 ? 15.429 26.423 -15.714 1.00 45.78 92 ILE A O 1
ATOM 737 N N . GLY A 1 93 ? 17.230 25.075 -15.521 1.00 46.19 93 GLY A N 1
ATOM 738 C CA . GLY A 1 93 ? 17.447 25.333 -14.089 1.00 46.19 93 GLY A CA 1
ATOM 739 C C . GLY A 1 93 ? 17.564 26.829 -13.771 1.00 46.19 93 GLY A C 1
ATOM 740 O O . GLY A 1 93 ? 16.935 27.329 -12.843 1.00 46.19 93 GLY A O 1
ATOM 741 N N . ASN A 1 94 ? 18.235 27.594 -14.632 1.00 43.78 94 ASN A N 1
ATOM 742 C CA . ASN A 1 94 ? 18.449 29.025 -14.404 1.00 43.78 94 ASN A CA 1
ATOM 743 C C . ASN A 1 94 ? 17.220 29.922 -14.649 1.00 43.78 94 ASN A C 1
ATOM 745 O O . ASN A 1 94 ? 17.240 31.080 -14.236 1.00 43.78 94 ASN A O 1
ATOM 749 N N . ARG A 1 95 ? 16.151 29.444 -15.310 1.00 48.16 95 ARG A N 1
ATOM 750 C CA . ARG A 1 95 ? 14.973 30.287 -15.617 1.00 48.16 95 ARG A CA 1
ATOM 751 C C . ARG A 1 95 ? 13.805 30.141 -14.646 1.00 48.16 95 ARG A C 1
ATOM 753 O O . ARG A 1 95 ? 13.020 31.079 -14.547 1.00 48.16 95 ARG A O 1
ATOM 760 N N . TYR A 1 96 ? 13.678 29.016 -13.941 1.00 43.56 96 TYR A N 1
ATOM 761 C CA . TYR A 1 96 ? 12.492 28.749 -13.110 1.00 43.56 96 TYR A CA 1
ATOM 762 C C . TYR A 1 96 ? 12.792 28.240 -11.697 1.00 43.56 96 TYR A C 1
ATOM 764 O O . TYR A 1 96 ? 11.936 28.386 -10.826 1.00 43.56 96 TYR A O 1
ATOM 772 N N . PHE A 1 97 ? 13.976 27.677 -11.436 1.00 53.25 97 PHE A N 1
ATOM 773 C CA . PHE A 1 97 ? 14.308 27.130 -10.121 1.00 53.25 97 PHE A CA 1
ATOM 774 C C . PHE A 1 97 ? 15.827 27.063 -9.925 1.00 53.25 97 PHE A C 1
ATOM 776 O O . PHE A 1 97 ? 16.483 26.106 -10.333 1.00 53.25 97 PHE A O 1
ATOM 783 N N . ASP A 1 98 ? 16.385 28.102 -9.302 1.00 62.59 98 ASP A N 1
ATOM 784 C CA . ASP A 1 98 ? 17.815 28.196 -9.011 1.00 62.59 98 ASP A CA 1
ATOM 785 C C . ASP A 1 98 ? 18.200 27.201 -7.904 1.00 62.59 98 ASP A C 1
ATOM 787 O O . ASP A 1 98 ? 18.183 27.522 -6.712 1.00 62.59 98 ASP A O 1
ATOM 791 N N . ILE A 1 99 ? 18.539 25.974 -8.312 1.00 56.78 99 ILE A N 1
ATOM 792 C CA . ILE A 1 99 ? 18.960 24.896 -7.409 1.00 56.78 99 ILE A CA 1
ATOM 793 C C . ILE A 1 99 ? 20.170 25.299 -6.561 1.00 56.78 99 ILE A C 1
ATOM 795 O O . ILE A 1 99 ? 20.345 24.761 -5.474 1.00 56.78 99 ILE A O 1
ATOM 799 N N . THR A 1 100 ? 20.973 26.276 -6.999 1.00 63.56 100 THR A N 1
ATOM 800 C CA . THR A 1 100 ? 22.155 26.730 -6.253 1.00 63.56 100 THR A CA 1
ATOM 801 C C . THR A 1 100 ? 21.793 27.461 -4.958 1.00 63.56 100 THR A C 1
ATOM 803 O O . THR A 1 100 ? 22.623 27.560 -4.055 1.00 63.56 100 THR A O 1
ATOM 806 N N . ARG A 1 101 ? 20.540 27.922 -4.827 1.00 66.06 101 ARG A N 1
ATOM 807 C CA . ARG A 1 101 ? 20.000 28.533 -3.599 1.00 66.06 101 ARG A CA 1
ATOM 808 C C . ARG A 1 101 ? 19.516 27.516 -2.577 1.00 66.06 101 ARG A C 1
ATOM 810 O O . ARG A 1 101 ? 19.225 27.897 -1.444 1.00 66.06 101 ARG A O 1
ATOM 817 N N . LEU A 1 102 ? 19.392 26.248 -2.960 1.00 60.12 102 LEU A N 1
ATOM 818 C CA . LEU A 1 102 ? 19.071 25.199 -2.006 1.00 60.12 102 LEU A CA 1
ATOM 819 C C . LEU A 1 102 ? 20.294 24.901 -1.130 1.00 60.12 102 LEU A C 1
ATOM 821 O O . LEU A 1 102 ? 21.428 25.027 -1.593 1.00 60.12 102 LEU A O 1
ATOM 825 N N . PRO A 1 103 ? 20.099 24.467 0.122 1.00 66.25 103 PRO A N 1
ATOM 826 C CA . PRO A 1 103 ? 21.171 23.875 0.912 1.00 66.25 103 PRO A CA 1
ATOM 827 C C . PRO A 1 103 ? 21.916 22.775 0.137 1.00 66.25 103 PRO A C 1
ATOM 829 O O . PRO A 1 103 ? 21.300 21.995 -0.586 1.00 66.25 103 PRO A O 1
ATOM 832 N N . VAL A 1 104 ? 23.239 22.683 0.313 1.00 66.06 104 VAL A N 1
ATOM 833 C CA . VAL A 1 104 ? 24.114 21.756 -0.439 1.00 66.06 104 VAL A CA 1
ATOM 834 C C . VAL A 1 104 ? 23.641 20.300 -0.376 1.00 66.06 104 VAL A C 1
ATOM 836 O O . VAL A 1 104 ? 23.766 19.588 -1.366 1.00 66.06 104 VAL A O 1
ATOM 839 N N . TYR A 1 105 ? 23.067 19.857 0.746 1.00 59.09 105 TYR A N 1
ATOM 840 C CA . TYR A 1 105 ? 22.552 18.491 0.870 1.00 59.09 105 TYR A CA 1
ATOM 841 C C . TYR A 1 105 ? 21.317 18.243 -0.015 1.00 59.09 105 TYR A C 1
ATOM 843 O O . TYR A 1 105 ? 21.248 17.204 -0.655 1.00 59.09 105 TYR A O 1
ATOM 851 N N . LEU A 1 106 ? 20.410 19.221 -0.147 1.00 56.66 106 LEU A N 1
ATOM 852 C CA . LEU A 1 106 ? 19.251 19.150 -1.049 1.00 56.66 106 LEU A CA 1
ATOM 853 C C . LEU A 1 106 ? 19.672 19.206 -2.514 1.00 56.66 106 LEU A C 1
ATOM 855 O O . LEU A 1 106 ? 19.081 18.539 -3.359 1.00 56.66 106 LEU A O 1
ATOM 859 N N . GLN A 1 107 ? 20.710 19.988 -2.824 1.00 61.81 107 GLN A N 1
ATOM 860 C CA . GLN A 1 107 ? 21.326 19.932 -4.147 1.00 61.81 107 GLN A CA 1
ATOM 861 C C . GLN A 1 107 ? 21.844 18.522 -4.409 1.00 61.81 107 GLN A C 1
ATOM 863 O O . GLN A 1 107 ? 21.487 17.928 -5.415 1.00 61.81 107 GLN A O 1
ATOM 868 N N . TRP A 1 108 ? 22.627 17.962 -3.487 1.00 58.25 108 TRP A N 1
ATOM 869 C CA . TRP A 1 108 ? 23.131 16.598 -3.604 1.00 58.25 108 TRP A CA 1
ATOM 870 C C . TRP A 1 108 ? 22.016 15.574 -3.769 1.00 58.25 108 TRP A C 1
ATOM 872 O O . TRP A 1 108 ? 22.135 14.727 -4.633 1.00 58.25 108 TRP A O 1
ATOM 882 N N . GLU A 1 109 ? 20.926 15.663 -3.020 1.00 61.09 109 GLU A N 1
ATOM 883 C CA . GLU A 1 109 ? 19.833 14.693 -3.058 1.00 61.09 109 GLU A CA 1
ATOM 884 C C . GLU A 1 109 ? 19.011 14.755 -4.352 1.00 61.09 109 GLU A C 1
ATOM 886 O O . GLU A 1 109 ? 18.798 13.730 -5.005 1.00 61.09 109 GLU A O 1
ATOM 891 N N . LEU A 1 110 ? 18.648 15.963 -4.798 1.00 61.06 110 LEU A N 1
ATOM 892 C CA . LEU A 1 110 ? 17.981 16.172 -6.088 1.00 61.06 110 LEU A CA 1
ATOM 893 C C . LEU A 1 110 ? 18.876 15.747 -7.260 1.00 61.06 110 LEU A C 1
ATOM 895 O O . LEU A 1 110 ? 18.393 15.235 -8.269 1.00 61.06 110 LEU A O 1
ATOM 899 N N . GLN A 1 111 ? 20.190 15.952 -7.132 1.00 63.25 111 GLN A N 1
ATOM 900 C CA . GLN A 1 111 ? 21.162 15.643 -8.176 1.00 63.25 111 GLN A CA 1
ATOM 901 C C . GLN A 1 111 ? 21.614 14.186 -8.177 1.00 63.25 111 GLN A C 1
ATOM 903 O O . GLN A 1 111 ? 21.912 13.647 -9.242 1.00 63.25 111 GLN A O 1
ATOM 908 N N . ALA A 1 112 ? 21.682 13.551 -7.010 1.00 60.91 112 ALA A N 1
ATOM 909 C CA . ALA A 1 112 ? 22.273 12.234 -6.827 1.00 60.91 112 ALA A CA 1
ATOM 910 C C . ALA A 1 112 ? 21.547 11.184 -7.651 1.00 60.91 112 ALA A C 1
ATOM 912 O O . ALA A 1 112 ? 22.195 10.274 -8.133 1.00 60.91 112 ALA A O 1
ATOM 913 N N . ARG A 1 113 ? 20.238 11.317 -7.879 1.00 57.94 113 ARG A N 1
ATOM 914 C CA . ARG A 1 113 ? 19.460 1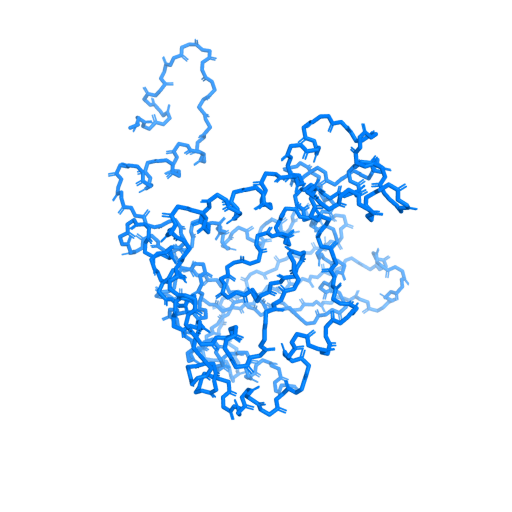0.316 -8.624 1.00 57.94 113 ARG A CA 1
ATOM 915 C C . ARG A 1 113 ? 19.596 10.442 -10.132 1.00 57.94 113 ARG A C 1
ATOM 917 O O . ARG A 1 113 ? 19.783 9.433 -10.803 1.00 57.94 113 ARG A O 1
ATOM 924 N N . ALA A 1 114 ? 19.559 11.666 -10.659 1.00 61.09 114 ALA A N 1
ATOM 925 C CA . ALA A 1 114 ? 19.871 11.903 -12.066 1.00 61.09 114 ALA A CA 1
ATOM 926 C C . ALA A 1 114 ? 21.315 11.473 -12.378 1.00 61.09 114 ALA A C 1
ATOM 928 O O . ALA A 1 114 ? 21.559 10.837 -13.399 1.00 61.09 114 ALA A O 1
ATOM 929 N N . ARG A 1 115 ? 22.252 11.747 -11.456 1.00 62.88 115 ARG A N 1
ATOM 930 C CA . ARG A 1 115 ? 23.652 11.314 -11.554 1.00 62.88 115 ARG A CA 1
ATOM 931 C C . ARG A 1 115 ? 23.805 9.806 -11.431 1.00 62.88 115 ARG A C 1
ATOM 933 O O . ARG A 1 115 ? 24.331 9.212 -12.347 1.00 62.88 115 ARG A O 1
ATOM 940 N N . MET A 1 116 ? 23.252 9.181 -10.396 1.00 60.81 116 MET A N 1
ATOM 941 C CA . MET A 1 116 ? 23.305 7.730 -10.200 1.00 60.81 116 MET A CA 1
ATOM 942 C C . MET A 1 116 ? 22.697 6.991 -11.389 1.00 60.81 116 MET A C 1
ATOM 944 O O . MET A 1 116 ? 23.239 5.984 -11.813 1.00 60.81 116 MET A O 1
ATOM 948 N N . LYS A 1 117 ? 21.615 7.504 -11.986 1.00 60.91 117 LYS A N 1
ATOM 949 C CA . LYS A 1 117 ? 21.045 6.910 -13.197 1.00 60.91 117 LYS A CA 1
ATOM 950 C C . LYS A 1 117 ? 21.930 7.125 -14.426 1.00 60.91 117 LYS A C 1
ATOM 952 O O . LYS A 1 117 ? 22.113 6.193 -15.198 1.00 60.91 117 LYS A O 1
ATOM 957 N N . ALA A 1 118 ? 22.488 8.322 -14.609 1.00 63.03 118 ALA A N 1
ATOM 958 C CA . ALA A 1 118 ? 23.469 8.562 -15.666 1.00 63.03 118 ALA A CA 1
ATOM 959 C C . ALA A 1 118 ? 24.705 7.660 -15.501 1.00 63.03 118 ALA A C 1
ATOM 961 O O . ALA A 1 118 ? 25.205 7.141 -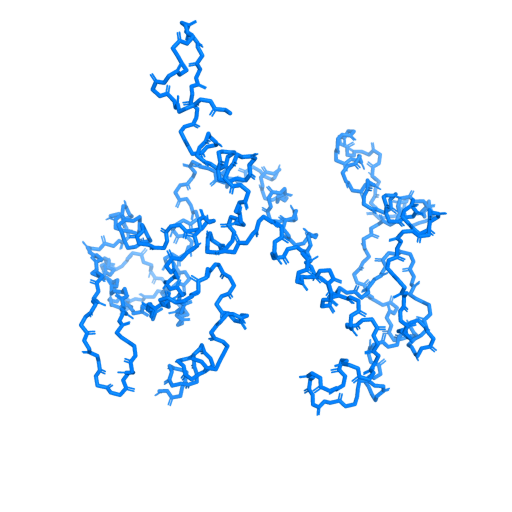16.494 1.00 63.03 118 ALA A O 1
ATOM 962 N N . ASP A 1 119 ? 25.131 7.420 -14.263 1.00 61.59 119 ASP A N 1
ATOM 963 C CA . ASP A 1 119 ? 26.252 6.559 -13.903 1.00 61.59 119 ASP A CA 1
ATOM 964 C C . ASP A 1 119 ? 25.916 5.078 -14.140 1.00 61.59 119 ASP A C 1
ATOM 966 O O . ASP A 1 119 ? 26.719 4.387 -14.752 1.00 61.59 119 ASP A O 1
ATOM 970 N N . LEU A 1 120 ? 24.717 4.607 -13.766 1.00 62.09 120 LEU A N 1
ATOM 971 C CA . LEU A 1 120 ? 24.227 3.245 -14.050 1.00 62.09 120 LEU A CA 1
ATOM 972 C C . LEU A 1 120 ? 24.072 2.992 -15.557 1.00 62.09 120 LEU A C 1
ATOM 974 O O . LEU A 1 120 ? 24.421 1.928 -16.070 1.00 62.09 120 LEU A O 1
ATOM 978 N N . LYS A 1 121 ? 23.581 3.993 -16.295 1.00 65.38 121 LYS A N 1
ATOM 979 C CA . LYS A 1 121 ? 23.511 3.948 -17.759 1.00 65.38 121 LYS A CA 1
ATOM 980 C C . LYS A 1 121 ? 24.909 3.918 -18.376 1.00 65.38 121 LYS A C 1
ATOM 982 O O . LYS A 1 121 ? 25.146 3.175 -19.324 1.00 65.38 121 LYS A O 1
ATOM 987 N N . ALA A 1 122 ? 25.841 4.707 -17.841 1.00 64.12 122 ALA A N 1
ATOM 988 C CA . ALA A 1 122 ? 27.228 4.743 -18.296 1.00 64.12 122 ALA A CA 1
ATOM 989 C C . ALA A 1 122 ? 28.015 3.474 -17.923 1.00 64.12 122 ALA A C 1
ATOM 991 O O . ALA A 1 122 ? 28.923 3.098 -18.663 1.00 64.12 122 ALA A O 1
ATOM 992 N N . SER A 1 123 ? 27.671 2.806 -16.817 1.00 66.38 123 SER A N 1
ATOM 993 C CA . SER A 1 123 ? 28.283 1.542 -16.392 1.00 66.38 123 SER A CA 1
ATOM 994 C C . SER A 1 123 ? 27.725 0.325 -17.134 1.00 66.38 123 SER A C 1
ATOM 996 O O . SER A 1 123 ? 28.338 -0.739 -17.089 1.00 66.38 123 SER A O 1
ATOM 998 N N . GLY A 1 124 ? 26.602 0.474 -17.849 1.00 61.81 124 GLY A N 1
ATOM 999 C CA . GLY A 1 124 ? 25.900 -0.641 -18.491 1.00 61.81 124 GLY A CA 1
ATOM 1000 C C . GLY A 1 124 ? 25.167 -1.545 -17.495 1.00 61.81 124 GLY A C 1
ATOM 1001 O O . GLY A 1 124 ? 24.781 -2.654 -17.853 1.00 61.81 124 GLY A O 1
ATOM 1002 N N . GLU A 1 125 ? 24.993 -1.086 -16.253 1.00 60.19 125 GLU A N 1
ATOM 1003 C CA . GLU A 1 125 ? 24.256 -1.783 -15.192 1.00 60.19 125 GLU A CA 1
ATOM 1004 C C . GLU A 1 125 ? 22.766 -1.414 -15.179 1.00 60.19 125 GLU A C 1
ATOM 1006 O O . GLU A 1 125 ? 21.983 -2.032 -14.456 1.00 60.19 125 GLU A O 1
ATOM 1011 N N . GLU A 1 126 ? 22.348 -0.424 -15.977 1.00 65.75 126 GLU A N 1
ATOM 1012 C CA . GLU A 1 126 ? 20.930 -0.209 -16.259 1.00 65.75 126 GLU A CA 1
ATOM 1013 C C . GLU A 1 126 ? 20.389 -1.485 -16.922 1.00 65.75 126 GLU A C 1
ATOM 1015 O O . GLU A 1 126 ? 20.871 -1.896 -17.979 1.00 65.75 126 GLU A O 1
ATOM 1020 N N . ALA A 1 127 ? 19.443 -2.147 -16.243 1.00 56.66 127 ALA A N 1
ATOM 1021 C CA . ALA A 1 127 ? 18.806 -3.371 -16.714 1.00 56.66 127 ALA A CA 1
ATOM 1022 C C . ALA A 1 127 ? 18.461 -3.246 -18.203 1.00 56.66 127 ALA A C 1
ATOM 1024 O O . ALA A 1 127 ? 17.966 -2.191 -18.602 1.00 56.66 127 ALA A O 1
ATOM 1025 N N . GLU A 1 128 ? 18.735 -4.296 -18.994 1.00 60.66 128 GLU A N 1
ATOM 1026 C CA . GLU A 1 128 ? 18.458 -4.332 -20.437 1.00 60.66 128 GLU A CA 1
ATOM 1027 C C . GLU A 1 128 ? 17.139 -3.615 -20.719 1.00 60.66 128 GLU A C 1
ATOM 1029 O O . GLU A 1 128 ? 16.089 -4.035 -20.228 1.00 60.66 128 GLU A O 1
ATOM 1034 N N . ALA A 1 129 ? 17.220 -2.481 -21.419 1.00 67.00 129 ALA A N 1
ATOM 1035 C CA . ALA A 1 129 ? 16.148 -1.496 -21.521 1.00 67.00 129 ALA A CA 1
ATOM 1036 C C . ALA A 1 129 ? 15.017 -1.958 -22.460 1.00 67.00 129 ALA A C 1
ATOM 1038 O O . ALA A 1 129 ? 14.578 -1.178 -23.297 1.00 67.00 129 ALA A O 1
ATOM 1039 N N . GLY A 1 130 ? 14.597 -3.225 -22.341 1.00 86.25 130 GLY A N 1
ATOM 1040 C CA . GLY A 1 130 ? 13.739 -3.994 -23.241 1.00 86.25 130 GLY A CA 1
ATOM 1041 C C . GLY A 1 130 ? 13.484 -3.336 -24.596 1.00 86.25 130 GLY A C 1
ATOM 1042 O O . GLY A 1 130 ? 14.426 -3.115 -25.353 1.00 86.25 130 GLY A O 1
ATOM 1043 N N . ASP A 1 131 ? 12.228 -3.032 -24.920 1.00 94.06 131 ASP A N 1
ATOM 1044 C CA . ASP A 1 131 ? 11.835 -2.430 -26.205 1.00 94.06 131 ASP A CA 1
ATOM 1045 C C . ASP A 1 131 ? 11.122 -1.071 -26.062 1.00 94.06 131 ASP A C 1
ATOM 1047 O O . ASP A 1 131 ? 10.669 -0.503 -27.062 1.00 94.06 131 ASP A O 1
ATOM 1051 N N . LEU A 1 132 ? 11.008 -0.524 -24.843 1.00 92.62 132 LEU A N 1
ATOM 1052 C CA . LEU A 1 132 ? 10.200 0.679 -24.590 1.00 92.62 132 LEU A CA 1
ATOM 1053 C C . LEU A 1 132 ? 10.719 1.894 -25.352 1.00 92.62 132 LEU A C 1
ATOM 1055 O O . LEU A 1 132 ? 9.931 2.621 -25.949 1.00 92.62 132 LEU A O 1
ATOM 1059 N N . GLU A 1 133 ? 12.032 2.132 -25.352 1.00 91.25 133 GLU A N 1
ATOM 1060 C CA . GLU A 1 133 ? 12.617 3.262 -26.084 1.00 91.25 133 GLU A CA 1
ATOM 1061 C C . GLU A 1 133 ? 12.483 3.076 -27.600 1.00 91.25 133 GLU A C 1
ATOM 1063 O O . GLU A 1 133 ? 12.169 4.030 -28.312 1.00 91.25 133 GLU A O 1
ATOM 1068 N N . GLN A 1 134 ? 12.645 1.847 -28.096 1.00 93.62 134 GLN A N 1
ATOM 1069 C CA . GLN A 1 134 ? 12.447 1.532 -29.510 1.00 93.62 134 GLN A CA 1
ATOM 1070 C C . GLN A 1 134 ? 10.991 1.763 -29.940 1.00 93.62 134 GLN A C 1
ATOM 1072 O O . GLN A 1 134 ? 10.745 2.270 -31.035 1.00 93.62 134 GLN A O 1
ATOM 1077 N N . THR A 1 135 ? 10.035 1.405 -29.084 1.00 95.81 135 THR A N 1
ATOM 1078 C CA . THR A 1 135 ? 8.604 1.443 -29.403 1.00 95.81 135 THR A CA 1
ATOM 1079 C C . THR A 1 135 ? 8.005 2.829 -29.202 1.00 95.81 135 THR A C 1
ATOM 1081 O O . THR A 1 135 ? 7.299 3.333 -30.073 1.00 95.81 135 THR A O 1
ATOM 1084 N N . PHE A 1 136 ? 8.298 3.469 -28.072 1.00 95.12 136 PHE A N 1
ATOM 1085 C CA . PHE A 1 136 ? 7.695 4.738 -27.663 1.00 95.12 136 PHE A CA 1
ATOM 1086 C C . PHE A 1 136 ? 8.593 5.958 -27.917 1.00 95.12 136 PHE A C 1
ATOM 1088 O O . PHE A 1 136 ? 8.135 7.097 -27.802 1.00 95.12 136 PHE A O 1
ATOM 1095 N N . GLY A 1 137 ? 9.854 5.748 -28.291 1.00 93.38 137 GLY A N 1
ATOM 1096 C CA . GLY A 1 137 ? 10.848 6.793 -28.516 1.00 93.38 137 GLY A CA 1
ATOM 1097 C C . GLY A 1 137 ? 11.644 7.163 -27.262 1.00 93.38 137 GLY A C 1
ATOM 1098 O O . GLY A 1 137 ? 11.235 6.915 -26.125 1.00 93.38 137 GLY A O 1
ATOM 1099 N N . THR A 1 138 ? 12.790 7.807 -27.488 1.00 89.12 138 THR A N 1
ATOM 1100 C CA . THR A 1 138 ? 13.699 8.281 -26.438 1.00 89.12 138 THR A CA 1
ATOM 1101 C C . THR A 1 138 ? 13.039 9.360 -25.586 1.00 89.12 138 THR A C 1
ATOM 1103 O O . THR A 1 138 ? 12.710 10.451 -26.065 1.00 89.12 138 THR A O 1
ATOM 1106 N N . LEU A 1 139 ? 12.860 9.059 -24.300 1.00 84.50 139 LEU A N 1
ATOM 1107 C CA . LEU A 1 139 ? 12.401 10.037 -23.323 1.00 84.50 139 LEU A CA 1
ATOM 1108 C C . LEU A 1 139 ? 13.474 11.100 -23.079 1.00 84.50 139 LEU A C 1
ATOM 1110 O O . LEU A 1 139 ? 14.673 10.876 -23.237 1.00 84.50 139 LEU A O 1
ATOM 1114 N N . GLN A 1 140 ? 13.023 12.285 -22.685 1.00 79.62 140 GLN A N 1
ATOM 1115 C CA . GLN A 1 140 ? 13.931 13.350 -22.284 1.00 79.62 140 GLN 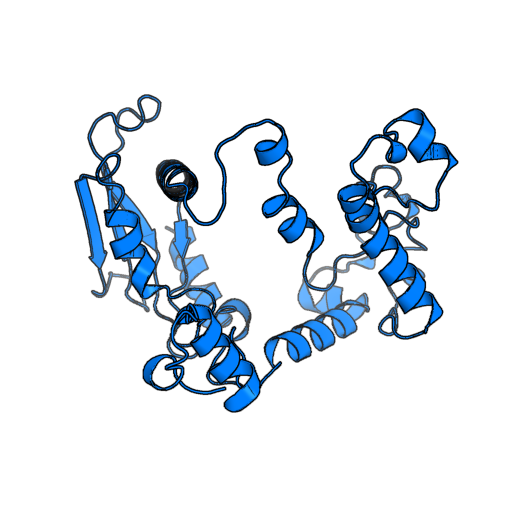A CA 1
ATOM 1116 C C . GLN A 1 140 ? 14.649 12.986 -20.968 1.00 79.62 140 GLN A C 1
ATOM 1118 O O . GLN A 1 140 ? 14.075 12.249 -20.172 1.00 79.62 140 GLN A O 1
ATOM 1123 N N . PRO A 1 141 ? 15.848 13.529 -20.677 1.00 70.31 141 PRO A N 1
ATOM 1124 C CA . PRO A 1 141 ? 16.629 13.171 -19.481 1.00 70.31 141 PRO A CA 1
ATOM 1125 C C . PRO A 1 141 ? 15.909 13.302 -18.126 1.00 70.31 141 PRO A C 1
ATOM 1127 O O . PRO A 1 141 ? 16.258 12.617 -17.169 1.00 70.31 141 PRO A O 1
ATOM 1130 N N . TRP A 1 142 ? 14.900 14.172 -18.040 1.00 68.75 142 TRP A N 1
ATOM 1131 C CA . TRP A 1 142 ? 14.074 14.390 -16.844 1.00 68.75 142 TRP A CA 1
ATOM 1132 C C . TRP A 1 142 ? 12.824 13.505 -16.764 1.00 68.75 142 TRP A C 1
ATOM 1134 O O . TRP A 1 142 ? 12.027 13.663 -15.838 1.00 68.75 142 TRP A O 1
ATOM 1144 N N . ASP A 1 143 ? 12.606 12.639 -17.752 1.00 74.75 143 ASP A N 1
ATOM 1145 C CA . ASP A 1 143 ? 11.423 11.798 -17.894 1.00 74.75 143 ASP A CA 1
ATOM 1146 C C . ASP A 1 143 ? 11.815 10.311 -17.909 1.00 74.75 143 ASP A C 1
ATOM 1148 O O . ASP A 1 143 ? 12.907 9.931 -18.336 1.00 74.75 143 ASP A O 1
ATOM 1152 N N . ARG A 1 144 ? 10.933 9.446 -17.404 1.00 77.06 144 ARG A N 1
ATOM 1153 C CA . ARG A 1 144 ? 11.174 7.999 -17.319 1.00 77.06 144 ARG A CA 1
ATOM 1154 C C . ARG A 1 144 ? 9.883 7.190 -17.323 1.00 77.06 144 ARG A C 1
ATOM 1156 O O . ARG A 1 144 ? 8.809 7.688 -16.981 1.00 77.06 144 ARG A O 1
ATOM 1163 N N . TYR A 1 145 ? 10.005 5.919 -17.690 1.00 79.19 145 TYR A N 1
ATOM 1164 C CA . TYR A 1 145 ? 9.020 4.906 -17.325 1.00 79.19 145 TYR A CA 1
ATOM 1165 C C . TYR A 1 145 ? 9.337 4.428 -15.904 1.00 79.19 145 TYR A C 1
ATOM 1167 O O . TYR A 1 145 ? 10.488 4.112 -15.605 1.00 79.19 145 TYR A O 1
ATOM 1175 N N . PHE A 1 146 ? 8.342 4.440 -15.020 1.00 74.06 146 PHE A N 1
ATOM 1176 C CA . PHE A 1 146 ? 8.467 3.917 -13.660 1.00 74.06 146 PHE A CA 1
ATOM 1177 C C . PHE A 1 146 ? 8.039 2.450 -13.692 1.00 74.06 146 PHE A C 1
ATOM 1179 O O . PHE A 1 146 ? 6.845 2.171 -13.789 1.00 74.06 146 PHE A O 1
ATOM 1186 N N . MET A 1 147 ? 9.015 1.540 -13.705 1.00 71.56 147 MET A N 1
ATOM 1187 C CA . MET A 1 147 ? 8.791 0.098 -13.915 1.00 71.56 147 MET A CA 1
ATOM 1188 C C . MET A 1 147 ? 8.961 -0.727 -12.637 1.00 71.56 147 MET A C 1
ATOM 1190 O O . MET A 1 147 ? 8.582 -1.894 -12.595 1.00 71.56 147 MET A O 1
ATOM 1194 N N . ASP A 1 148 ? 9.523 -0.113 -11.603 1.00 70.00 148 ASP A N 1
ATOM 1195 C CA . ASP A 1 148 ? 9.784 -0.657 -10.280 1.00 70.00 148 ASP A CA 1
ATOM 1196 C C . ASP A 1 148 ? 9.171 0.260 -9.203 1.00 70.00 148 ASP A C 1
ATOM 1198 O O . ASP A 1 148 ? 8.108 0.861 -9.398 1.00 70.00 148 ASP A O 1
ATOM 1202 N N . GLY A 1 149 ? 9.818 0.359 -8.040 1.00 63.62 149 GLY A N 1
ATOM 1203 C CA . GLY A 1 149 ? 9.434 1.305 -7.003 1.00 63.62 149 GLY A CA 1
ATOM 1204 C C . GLY A 1 149 ? 9.565 2.753 -7.478 1.00 63.62 149 GLY A C 1
ATOM 1205 O O . GLY A 1 149 ? 10.627 3.200 -7.905 1.00 63.62 149 GLY A O 1
ATOM 1206 N N . ASN A 1 150 ? 8.493 3.538 -7.340 1.00 68.88 150 ASN A N 1
ATOM 1207 C CA . ASN A 1 150 ? 8.589 4.987 -7.491 1.00 68.88 150 ASN A CA 1
ATOM 1208 C C . ASN A 1 150 ? 9.168 5.600 -6.214 1.00 68.88 150 ASN A C 1
ATOM 1210 O O . ASN A 1 150 ? 8.459 6.203 -5.405 1.00 68.88 150 ASN A O 1
ATOM 1214 N N . ASP A 1 151 ? 10.474 5.440 -6.036 1.00 65.81 151 ASP A N 1
ATOM 1215 C CA . ASP A 1 151 ? 11.159 5.988 -4.879 1.00 65.81 151 ASP A CA 1
ATOM 1216 C C . ASP A 1 151 ? 10.986 7.506 -4.790 1.00 65.81 151 ASP A C 1
ATOM 1218 O O . ASP A 1 151 ? 10.923 8.038 -3.692 1.00 65.81 151 ASP A O 1
ATOM 1222 N N . ASP A 1 152 ? 10.872 8.232 -5.907 1.00 65.00 152 ASP A N 1
ATOM 1223 C CA . ASP A 1 152 ? 10.707 9.692 -5.849 1.00 65.00 152 ASP A CA 1
ATOM 1224 C C . ASP A 1 152 ? 9.451 10.096 -5.064 1.00 65.00 152 ASP A C 1
ATOM 1226 O O . ASP A 1 152 ? 9.455 11.127 -4.392 1.00 65.00 152 ASP A O 1
ATOM 1230 N N . VAL A 1 153 ? 8.397 9.272 -5.094 1.00 65.12 153 VAL A N 1
ATOM 1231 C CA . VAL A 1 153 ? 7.202 9.467 -4.261 1.00 65.12 153 VAL A CA 1
ATOM 1232 C C . VAL A 1 153 ? 7.524 9.252 -2.784 1.00 65.12 153 VAL A C 1
ATOM 1234 O O . VAL A 1 153 ? 7.088 10.049 -1.954 1.00 65.12 153 VAL A O 1
ATOM 1237 N N . LEU A 1 154 ? 8.304 8.220 -2.446 1.00 62.06 154 LEU A N 1
ATOM 1238 C CA . LEU A 1 154 ? 8.745 7.978 -1.069 1.00 62.06 154 LEU A CA 1
ATOM 1239 C C . LEU A 1 154 ? 9.603 9.141 -0.557 1.00 62.06 154 LEU A C 1
ATOM 1241 O O . LEU A 1 154 ? 9.339 9.658 0.524 1.00 62.06 154 LEU A O 1
ATOM 1245 N N . TYR A 1 155 ? 10.560 9.623 -1.347 1.00 61.66 155 TYR A N 1
ATOM 1246 C CA . TYR A 1 155 ? 11.386 10.777 -0.981 1.00 61.66 155 TYR A CA 1
ATOM 1247 C C . TYR A 1 155 ? 10.558 12.053 -0.847 1.00 61.66 155 TYR A C 1
ATOM 1249 O O . TYR A 1 155 ? 10.678 12.750 0.153 1.00 61.66 155 TYR A O 1
ATOM 1257 N N . ALA A 1 156 ? 9.649 12.337 -1.785 1.00 64.31 156 ALA A N 1
ATOM 1258 C CA . ALA A 1 156 ? 8.746 13.481 -1.662 1.00 64.31 156 ALA A CA 1
ATOM 1259 C C . ALA A 1 156 ? 7.854 13.398 -0.408 1.00 64.31 156 ALA A C 1
ATOM 1261 O O . ALA A 1 156 ? 7.436 14.430 0.123 1.00 64.31 156 ALA A O 1
ATOM 1262 N N . HIS A 1 157 ? 7.557 12.184 0.066 1.00 63.59 157 HIS A N 1
ATOM 1263 C CA . HIS A 1 157 ? 6.819 11.960 1.302 1.00 63.59 157 HIS A CA 1
ATOM 1264 C C . HIS A 1 157 ? 7.685 12.177 2.554 1.00 63.59 157 HIS A C 1
ATOM 1266 O O . HIS A 1 157 ? 7.242 12.864 3.477 1.00 63.59 157 HIS A O 1
ATOM 1272 N N . PHE A 1 158 ? 8.906 11.632 2.593 1.00 58.66 158 PHE A N 1
ATOM 1273 C CA . PHE A 1 158 ? 9.804 11.731 3.751 1.00 58.66 158 PHE A CA 1
ATOM 1274 C C . PHE A 1 158 ? 10.467 13.113 3.882 1.00 58.66 158 PHE A C 1
ATOM 1276 O O . PHE A 1 158 ? 10.465 13.677 4.978 1.00 58.66 158 PHE A O 1
ATOM 1283 N N . ASP A 1 159 ? 10.907 13.704 2.770 1.00 59.34 159 ASP A N 1
ATOM 1284 C CA . ASP A 1 159 ? 11.454 15.064 2.657 1.00 59.34 159 ASP A CA 1
ATOM 1285 C C . ASP A 1 159 ? 10.411 16.039 2.108 1.00 59.34 159 ASP A C 1
ATOM 1287 O O . ASP A 1 159 ? 10.596 16.773 1.130 1.00 59.34 159 ASP A O 1
ATOM 1291 N N . ASN A 1 160 ? 9.245 16.040 2.749 1.00 63.38 160 ASN A N 1
ATOM 1292 C CA . ASN A 1 160 ? 8.133 16.853 2.295 1.00 63.38 160 ASN A CA 1
ATOM 1293 C C . ASN A 1 160 ? 8.410 18.348 2.531 1.00 63.38 160 ASN A C 1
ATOM 1295 O O . ASN A 1 160 ? 8.689 18.789 3.649 1.00 63.38 160 ASN A O 1
ATOM 1299 N N . ILE A 1 161 ? 8.211 19.156 1.483 1.00 64.56 161 ILE A N 1
ATOM 1300 C CA . ILE A 1 161 ? 8.230 20.627 1.509 1.00 64.56 161 ILE A CA 1
ATOM 1301 C C . ILE A 1 161 ? 7.401 21.235 2.652 1.00 64.56 161 ILE A C 1
ATOM 1303 O O . ILE A 1 161 ? 7.673 22.351 3.092 1.00 64.56 161 ILE A O 1
ATOM 1307 N N . ALA A 1 162 ? 6.399 20.520 3.161 1.00 65.75 162 ALA A N 1
ATOM 1308 C CA . ALA A 1 162 ? 5.637 20.914 4.334 1.00 65.75 162 ALA A CA 1
ATOM 1309 C C . ALA A 1 162 ? 6.503 21.004 5.612 1.00 65.75 162 ALA A C 1
ATOM 1311 O O . ALA A 1 162 ? 6.361 21.983 6.341 1.00 65.75 162 ALA A O 1
ATOM 1312 N N . GLN A 1 163 ? 7.466 20.106 5.860 1.00 69.75 163 GLN A N 1
ATOM 1313 C CA . GLN A 1 163 ? 8.398 20.262 6.994 1.00 69.75 163 GLN A CA 1
ATOM 1314 C C . GLN A 1 163 ? 9.193 21.568 6.873 1.00 69.75 163 GLN A C 1
ATOM 1316 O O . GLN A 1 163 ? 9.253 22.360 7.812 1.00 69.75 163 GLN A O 1
ATOM 1321 N N . TYR A 1 164 ? 9.713 21.854 5.677 1.00 66.19 164 TYR A N 1
ATOM 1322 C CA . TYR A 1 164 ? 10.443 23.093 5.387 1.00 66.19 164 TYR A CA 1
ATOM 1323 C C . TYR A 1 164 ? 9.589 24.355 5.499 1.00 66.19 164 TYR A C 1
ATOM 1325 O O . TYR A 1 164 ? 10.089 25.421 5.850 1.00 66.19 164 TYR A O 1
ATOM 1333 N N . ARG A 1 165 ? 8.288 24.244 5.224 1.00 67.06 165 ARG A N 1
ATOM 1334 C CA . ARG A 1 165 ? 7.311 25.321 5.427 1.00 67.06 165 ARG A CA 1
ATOM 1335 C C . ARG A 1 165 ? 6.872 25.463 6.889 1.00 67.06 165 ARG A C 1
ATOM 1337 O O . ARG A 1 165 ? 6.002 26.280 7.171 1.00 67.06 165 ARG A O 1
ATOM 1344 N N . GLY A 1 166 ? 7.470 24.704 7.808 1.00 73.00 166 GLY A N 1
ATOM 1345 C CA . GLY A 1 166 ? 7.215 24.785 9.244 1.00 73.00 166 GLY A CA 1
ATOM 1346 C C . GLY A 1 166 ? 5.997 23.991 9.716 1.00 73.00 166 GLY A C 1
ATOM 1347 O O . GLY A 1 166 ? 5.558 24.186 10.848 1.00 73.00 166 GLY A O 1
ATOM 1348 N N . TYR A 1 167 ? 5.437 23.102 8.888 1.00 71.12 167 TYR A N 1
ATOM 1349 C CA . TYR A 1 167 ? 4.381 22.198 9.339 1.00 71.12 167 TYR A CA 1
ATOM 1350 C C . TYR A 1 167 ? 4.975 21.122 10.260 1.00 71.12 167 TYR A C 1
ATOM 1352 O O . TYR A 1 167 ? 5.986 20.498 9.939 1.00 71.12 167 TYR A O 1
ATOM 1360 N N . ASN A 1 168 ? 4.329 20.882 11.404 1.00 74.38 168 ASN A N 1
ATOM 1361 C CA . ASN A 1 168 ? 4.768 19.916 12.418 1.00 74.38 168 ASN A CA 1
ATOM 1362 C C . ASN A 1 168 ? 4.429 18.461 12.028 1.00 74.38 168 ASN A C 1
ATOM 1364 O O . ASN A 1 168 ? 3.621 17.786 12.674 1.00 74.38 168 ASN A O 1
ATOM 1368 N N . ILE A 1 169 ? 5.035 17.993 10.939 1.00 72.81 169 ILE A N 1
ATOM 1369 C CA . ILE A 1 169 ? 4.799 16.669 10.348 1.00 72.81 169 ILE A CA 1
ATOM 1370 C C . ILE A 1 169 ? 5.993 15.717 10.539 1.00 72.81 169 ILE A C 1
ATOM 1372 O O . ILE A 1 169 ? 6.242 14.842 9.710 1.00 72.81 169 ILE A O 1
ATOM 1376 N N . THR A 1 170 ? 6.742 15.875 11.636 1.00 71.31 170 THR A N 1
ATOM 1377 C CA . THR A 1 170 ? 7.900 15.028 11.958 1.00 71.31 170 THR A CA 1
ATOM 1378 C C . THR A 1 170 ? 7.468 13.570 12.131 1.00 71.31 170 THR A C 1
ATOM 1380 O O . THR A 1 170 ? 6.872 13.205 13.148 1.00 71.31 170 THR A O 1
ATOM 1383 N N . TYR A 1 171 ? 7.801 12.752 11.130 1.00 62.03 171 TYR A N 1
ATOM 1384 C CA . TYR A 1 171 ? 7.320 11.386 10.879 1.00 62.03 171 TYR A CA 1
ATOM 1385 C C . TYR A 1 171 ? 7.239 10.467 12.110 1.00 62.03 171 TYR A C 1
ATOM 1387 O O . TYR A 1 171 ? 6.280 9.718 12.255 1.00 62.03 171 TYR A O 1
ATOM 1395 N N . TYR A 1 172 ? 8.198 10.554 13.036 1.00 66.00 172 TYR A N 1
ATOM 1396 C CA . TYR A 1 172 ? 8.304 9.598 14.144 1.00 66.00 172 TYR A CA 1
ATOM 1397 C C . TYR A 1 172 ? 7.515 9.946 15.411 1.00 66.00 172 TYR A C 1
ATOM 1399 O O . TYR A 1 172 ? 7.275 9.062 16.231 1.00 66.00 172 TYR A O 1
ATOM 1407 N N . TYR A 1 173 ? 7.144 11.212 15.614 1.00 71.19 173 TYR A N 1
ATOM 1408 C CA . TYR A 1 173 ? 6.679 11.673 16.933 1.00 71.19 173 TYR A CA 1
ATOM 1409 C C . TYR A 1 173 ? 5.388 12.480 16.898 1.00 71.19 173 TYR A C 1
ATOM 1411 O O . TYR A 1 173 ? 4.798 12.734 17.948 1.00 71.19 173 TYR A O 1
ATOM 1419 N N . THR A 1 174 ? 4.946 12.904 15.715 1.00 82.94 174 THR A N 1
ATOM 1420 C CA . THR A 1 174 ? 3.737 13.713 15.602 1.00 82.94 174 THR A CA 1
ATOM 1421 C C . THR A 1 174 ? 2.485 12.826 15.603 1.00 82.94 174 THR A C 1
ATOM 1423 O O . THR A 1 174 ? 2.399 11.888 14.808 1.00 82.94 174 THR A O 1
ATOM 1426 N N . PRO A 1 175 ? 1.469 13.118 16.437 1.00 88.19 175 PRO A N 1
ATOM 1427 C CA . PRO A 1 175 ? 0.170 12.453 16.333 1.00 88.19 175 PRO A CA 1
ATOM 1428 C C . PRO A 1 175 ? -0.588 12.856 15.057 1.00 88.19 175 PRO A C 1
ATOM 1430 O O . PRO A 1 175 ? -1.583 12.221 14.715 1.00 88.19 175 PRO A O 1
ATOM 1433 N N . CYS A 1 176 ? -0.122 13.888 14.341 1.00 87.69 176 CYS A N 1
ATOM 1434 C CA . CYS A 1 176 ? -0.801 14.476 13.190 1.00 87.69 176 CYS A CA 1
ATOM 1435 C C . CYS A 1 176 ? -1.146 13.447 12.100 1.00 87.69 176 CYS A C 1
ATOM 1437 O O . CYS A 1 176 ? -2.264 13.470 11.599 1.00 87.69 176 CYS A O 1
ATOM 1439 N N . TYR A 1 177 ? -0.261 12.492 11.786 1.00 87.38 177 TYR A N 1
ATOM 1440 C CA . TYR A 1 177 ? -0.561 11.473 10.770 1.00 87.38 177 TYR A CA 1
ATOM 1441 C C . TYR A 1 177 ? -1.718 10.556 11.167 1.00 87.38 177 TYR A C 1
ATOM 1443 O O . TYR A 1 177 ? -2.558 10.243 10.329 1.00 87.38 177 TYR A O 1
ATOM 1451 N N . GLY A 1 178 ? -1.801 10.165 12.441 1.00 92.69 178 GLY A N 1
ATOM 1452 C CA . GLY A 1 178 ? -2.930 9.381 12.938 1.00 92.69 178 GLY A CA 1
ATOM 1453 C C . GLY A 1 178 ? -4.235 10.179 12.912 1.00 92.69 178 GLY A C 1
ATOM 1454 O O . GLY A 1 178 ? -5.269 9.652 12.514 1.00 92.69 178 GLY A O 1
ATOM 1455 N N . GLN A 1 179 ? -4.177 11.476 13.229 1.00 94.75 179 GLN A N 1
ATOM 1456 C CA . GLN A 1 179 ? -5.331 12.379 13.153 1.00 94.75 179 GLN A CA 1
ATOM 1457 C C . GLN A 1 179 ? -5.819 12.561 11.708 1.00 94.75 179 GLN A C 1
ATOM 1459 O O . GLN A 1 179 ? -7.003 12.379 11.436 1.00 94.75 179 GLN A O 1
ATOM 1464 N N . MET A 1 180 ? -4.905 12.834 10.771 1.00 93.06 180 MET A N 1
ATOM 1465 C CA . MET A 1 180 ? -5.208 12.941 9.340 1.00 93.06 180 MET A CA 1
ATOM 1466 C C . MET A 1 180 ? -5.750 11.627 8.776 1.00 93.06 180 MET A C 1
ATOM 1468 O O . MET A 1 180 ? -6.694 11.631 7.992 1.00 93.06 180 MET A O 1
ATOM 1472 N N . PHE A 1 181 ? -5.177 10.492 9.181 1.00 95.94 181 PHE A N 1
ATOM 1473 C CA . PHE A 1 181 ? -5.675 9.182 8.783 1.00 95.94 181 PHE A CA 1
ATOM 1474 C C . PHE A 1 181 ? -7.115 8.960 9.264 1.00 95.94 181 PHE A C 1
ATOM 1476 O O . PHE A 1 181 ? -7.960 8.536 8.481 1.00 95.94 181 PHE A O 1
ATOM 1483 N N . LEU A 1 182 ? -7.423 9.291 10.520 1.00 98.19 182 LEU A N 1
ATOM 1484 C CA . LEU A 1 182 ? -8.775 9.154 11.066 1.00 98.19 182 LEU A CA 1
ATOM 1485 C C . LEU A 1 182 ? -9.785 10.104 10.420 1.00 98.19 182 LEU A C 1
ATOM 1487 O O . LEU A 1 182 ? -10.941 9.715 10.254 1.00 98.19 182 LEU A O 1
ATOM 1491 N N . GLU A 1 183 ? -9.371 11.309 10.029 1.00 97.69 183 GLU A N 1
ATOM 1492 C CA . GLU A 1 183 ? -10.210 12.198 9.223 1.00 97.69 183 GLU A CA 1
ATOM 1493 C C . GLU A 1 183 ? -10.443 11.619 7.823 1.00 97.69 183 GLU A C 1
ATOM 1495 O O . GLU A 1 183 ? -11.580 11.576 7.363 1.00 97.69 183 GLU A O 1
ATOM 1500 N N . ASN A 1 184 ? -9.411 11.073 7.172 1.00 97.88 184 ASN A N 1
ATOM 1501 C CA . ASN A 1 184 ? -9.572 10.408 5.879 1.00 97.88 184 ASN A CA 1
ATOM 1502 C C . ASN A 1 184 ? -10.567 9.245 5.970 1.00 97.88 184 ASN A C 1
ATOM 1504 O O . ASN A 1 184 ? -11.485 9.177 5.160 1.00 97.88 184 ASN A O 1
ATOM 1508 N N . VAL A 1 185 ? -10.455 8.374 6.979 1.00 98.25 185 VAL A N 1
ATOM 1509 C CA . VAL A 1 185 ? -11.394 7.252 7.188 1.00 98.25 185 VAL A CA 1
ATOM 1510 C C . VAL A 1 185 ? -12.836 7.732 7.417 1.00 98.25 185 VAL A C 1
ATOM 1512 O O . VAL A 1 185 ? -13.781 7.004 7.103 1.00 98.25 185 VAL A O 1
ATOM 1515 N N . ALA A 1 186 ? -13.038 8.954 7.922 1.00 98.12 186 ALA A N 1
ATOM 1516 C CA . ALA A 1 186 ? -14.371 9.542 8.036 1.00 98.12 186 ALA A CA 1
ATOM 1517 C C . ALA A 1 186 ? -15.003 9.843 6.663 1.00 98.12 186 ALA A C 1
ATOM 1519 O O . ALA A 1 186 ? -16.225 9.781 6.534 1.00 98.12 186 ALA A O 1
ATOM 1520 N N . HIS A 1 187 ? -14.184 10.102 5.638 1.00 97.44 187 HIS A N 1
ATOM 1521 C CA . HIS A 1 187 ? -14.622 10.405 4.271 1.00 97.44 187 HIS A CA 1
ATOM 1522 C C . HIS A 1 187 ? -14.613 9.193 3.344 1.00 97.44 187 HIS A C 1
ATOM 1524 O O . HIS A 1 187 ? -15.527 9.031 2.540 1.00 97.44 187 HIS A O 1
ATOM 1530 N N . VAL A 1 188 ? -13.592 8.341 3.440 1.00 96.94 188 VAL A N 1
ATOM 1531 C CA . VAL A 1 188 ? -13.355 7.258 2.480 1.00 96.94 188 VAL A CA 1
ATOM 1532 C C . VAL A 1 188 ? -13.565 5.890 3.104 1.00 96.94 188 VAL A C 1
ATOM 1534 O O . VAL A 1 188 ? -13.360 5.683 4.302 1.00 96.94 188 VAL A O 1
ATOM 1537 N N . GLU A 1 189 ? -14.030 4.950 2.293 1.00 96.81 189 GLU A N 1
ATOM 1538 C CA . GLU A 1 189 ? -14.002 3.543 2.666 1.00 96.81 189 GLU A CA 1
ATOM 1539 C C . GLU A 1 189 ? -12.547 3.072 2.669 1.00 96.81 189 GLU A C 1
ATOM 1541 O O . GLU A 1 189 ? -11.793 3.339 1.732 1.00 96.81 189 GLU A O 1
ATOM 1546 N N . THR A 1 190 ? -12.143 2.385 3.736 1.00 97.75 190 THR A N 1
ATOM 1547 C CA . THR A 1 190 ? -10.743 2.006 3.942 1.00 97.75 190 THR A CA 1
ATOM 1548 C C . THR A 1 190 ? -10.603 0.495 4.060 1.00 97.75 190 THR A C 1
ATOM 1550 O O . THR A 1 190 ? -11.307 -0.149 4.841 1.00 97.75 190 THR A O 1
ATOM 1553 N N . PHE A 1 191 ? -9.638 -0.056 3.326 1.00 97.56 191 PHE A N 1
ATOM 1554 C CA . PHE A 1 191 ? -9.224 -1.453 3.386 1.00 97.56 191 PHE A CA 1
ATOM 1555 C C . PHE A 1 191 ? -7.754 -1.513 3.780 1.00 97.56 191 PHE A C 1
ATOM 1557 O O . PHE A 1 191 ? -6.913 -0.851 3.174 1.00 97.56 191 PHE A O 1
ATOM 1564 N N . ILE A 1 192 ? -7.439 -2.308 4.794 1.00 97.50 192 ILE A N 1
ATOM 1565 C CA . ILE A 1 192 ? -6.074 -2.549 5.252 1.00 97.50 192 ILE A CA 1
ATOM 1566 C C . ILE A 1 192 ? -5.855 -4.059 5.265 1.00 97.50 192 ILE A C 1
ATOM 1568 O O . ILE A 1 192 ? -6.674 -4.817 5.772 1.00 97.50 192 ILE A O 1
ATOM 1572 N N . THR A 1 193 ? -4.739 -4.523 4.725 1.00 97.00 193 THR A N 1
ATOM 1573 C CA . THR A 1 193 ? -4.360 -5.935 4.801 1.00 97.00 193 THR A CA 1
ATOM 1574 C C . THR A 1 193 ? -3.717 -6.250 6.150 1.00 97.00 193 THR A C 1
ATOM 1576 O O . THR A 1 193 ? -2.835 -5.518 6.594 1.00 97.00 193 THR A O 1
ATOM 1579 N N . ASN A 1 194 ? -4.107 -7.352 6.795 1.00 97.06 194 ASN A N 1
ATOM 1580 C CA . ASN A 1 194 ? -3.446 -7.869 7.994 1.00 97.06 194 ASN A CA 1
ATOM 1581 C C . ASN A 1 194 ? -2.607 -9.104 7.636 1.00 97.06 194 ASN A C 1
ATOM 1583 O O . ASN A 1 194 ? -3.136 -10.210 7.562 1.00 97.06 194 ASN A O 1
ATOM 1587 N N . ALA A 1 195 ? -1.313 -8.929 7.386 1.00 96.94 195 ALA A N 1
ATOM 1588 C CA . ALA A 1 195 ? -0.449 -10.000 6.897 1.00 96.94 195 ALA A CA 1
ATOM 1589 C C . ALA A 1 195 ? 0.413 -10.610 8.010 1.00 96.94 195 ALA A C 1
ATOM 1591 O O . ALA A 1 195 ? 1.017 -9.904 8.815 1.00 96.94 195 ALA A O 1
ATOM 1592 N N . LYS A 1 196 ? 0.498 -11.944 8.048 1.00 96.56 196 LYS A N 1
ATOM 1593 C CA . LYS A 1 196 ? 1.200 -12.680 9.111 1.00 96.56 196 LYS A CA 1
ATOM 1594 C C . LYS A 1 196 ? 2.707 -12.410 9.164 1.00 96.56 196 LYS A C 1
ATOM 1596 O O . LYS A 1 196 ? 3.278 -12.407 10.253 1.00 96.56 196 LYS A O 1
ATOM 1601 N N . TYR A 1 197 ? 3.350 -12.265 8.007 1.00 96.19 197 TYR A N 1
ATOM 1602 C CA . TYR A 1 197 ? 4.810 -12.208 7.883 1.00 96.19 197 TYR A CA 1
ATOM 1603 C C . TYR A 1 197 ? 5.349 -10.807 7.573 1.00 96.19 197 TYR A C 1
ATOM 1605 O O . TYR A 1 197 ? 6.529 -10.672 7.244 1.00 96.19 197 TYR A O 1
ATOM 1613 N N . ASP A 1 198 ? 4.502 -9.778 7.665 1.00 95.12 198 ASP A N 1
ATOM 1614 C CA . ASP A 1 198 ? 4.908 -8.387 7.486 1.00 95.12 198 ASP A CA 1
ATOM 1615 C C . ASP A 1 198 ? 5.664 -7.898 8.729 1.00 95.12 198 ASP A C 1
ATOM 1617 O O . ASP A 1 198 ? 5.103 -7.809 9.825 1.00 95.12 198 ASP A O 1
ATOM 1621 N N . LEU A 1 199 ? 6.961 -7.616 8.574 1.00 91.44 199 LEU A N 1
ATOM 1622 C CA . LEU A 1 199 ? 7.757 -6.995 9.633 1.00 91.44 199 LEU A CA 1
ATOM 1623 C C . LEU A 1 199 ? 7.890 -5.483 9.449 1.00 91.44 199 LEU A C 1
ATOM 1625 O O . LEU A 1 199 ? 8.252 -4.809 10.416 1.00 91.44 199 LEU A O 1
ATOM 1629 N N . VAL A 1 200 ? 7.574 -4.958 8.259 1.00 89.94 200 VAL A N 1
ATOM 1630 C CA . VAL A 1 200 ? 7.571 -3.524 7.929 1.00 89.94 200 VAL A CA 1
ATOM 1631 C C . VAL A 1 200 ? 6.452 -2.819 8.674 1.00 89.94 200 VAL A C 1
ATOM 1633 O O . VAL A 1 200 ? 6.679 -1.800 9.328 1.00 89.94 200 VAL A O 1
ATOM 1636 N N . VAL A 1 201 ? 5.260 -3.411 8.653 1.00 89.56 201 VAL A N 1
ATOM 1637 C CA . VAL A 1 201 ? 4.104 -2.944 9.412 1.00 89.56 201 VAL A CA 1
ATOM 1638 C C . VAL A 1 201 ? 3.598 -4.073 10.292 1.00 89.56 201 VAL A C 1
ATOM 1640 O O . VAL A 1 201 ? 3.024 -5.049 9.821 1.00 89.56 201 VAL A O 1
ATOM 1643 N N . TYR A 1 202 ? 3.729 -3.908 11.609 1.00 91.00 202 TYR A N 1
ATOM 1644 C CA . TYR A 1 202 ? 3.062 -4.804 12.548 1.00 91.00 202 TYR A CA 1
ATOM 1645 C C . TYR A 1 202 ? 1.567 -4.461 12.618 1.00 91.00 202 TYR A C 1
ATOM 1647 O O . TYR A 1 202 ? 1.112 -3.718 13.489 1.00 91.00 202 TYR A O 1
ATOM 1655 N N . THR A 1 203 ? 0.799 -4.991 11.671 1.00 92.25 203 THR A N 1
ATOM 1656 C CA . THR A 1 203 ? -0.623 -4.694 11.426 1.00 92.25 203 THR A CA 1
ATOM 1657 C C . THR A 1 203 ? -1.503 -4.881 12.661 1.00 92.25 203 THR A C 1
ATOM 1659 O O . THR A 1 203 ? -2.398 -4.075 12.909 1.00 92.25 203 THR A O 1
ATOM 1662 N N . ASN A 1 204 ? -1.211 -5.864 13.517 1.00 92.00 204 ASN A N 1
ATOM 1663 C CA . ASN A 1 204 ? -1.933 -6.069 14.780 1.00 92.00 204 ASN A CA 1
ATOM 1664 C C . ASN A 1 204 ? -1.827 -4.882 15.757 1.00 92.00 204 ASN A C 1
ATOM 1666 O O . ASN A 1 204 ? -2.653 -4.767 16.664 1.00 92.00 204 ASN A O 1
ATOM 1670 N N . ALA A 1 205 ? -0.843 -3.992 15.592 1.00 95.06 205 ALA A N 1
ATOM 1671 C CA . ALA A 1 205 ? -0.754 -2.756 16.363 1.00 95.06 205 ALA A CA 1
ATOM 1672 C C . ALA A 1 205 ? -1.624 -1.617 15.809 1.00 95.06 205 ALA A C 1
ATOM 1674 O O . ALA A 1 205 ? -1.790 -0.625 16.513 1.00 95.06 205 ALA A O 1
ATOM 1675 N N . ILE A 1 206 ? -2.215 -1.739 14.614 1.00 96.19 206 ILE A N 1
ATOM 1676 C CA . ILE A 1 206 ? -3.044 -0.676 14.028 1.00 96.19 206 ILE A CA 1
ATOM 1677 C C . ILE A 1 206 ? -4.261 -0.369 14.916 1.00 96.19 206 ILE A C 1
ATOM 1679 O O . ILE A 1 206 ? -4.363 0.777 15.353 1.00 96.19 206 ILE A O 1
ATOM 1683 N N . PRO A 1 207 ? -5.143 -1.327 15.284 1.00 97.88 207 PRO A N 1
ATOM 1684 C CA . PRO A 1 207 ? -6.280 -1.013 16.152 1.00 97.88 207 PRO A CA 1
ATOM 1685 C C . PRO A 1 207 ? -5.891 -0.344 17.487 1.00 97.88 207 PRO A C 1
ATOM 1687 O O . PRO A 1 207 ? -6.433 0.724 17.786 1.00 97.88 207 PRO A O 1
ATOM 1690 N N . PRO A 1 208 ? -4.938 -0.876 18.288 1.00 97.50 208 PRO A N 1
ATOM 1691 C CA . PRO A 1 208 ? -4.549 -0.213 19.528 1.00 97.50 208 PRO A CA 1
ATOM 1692 C C . PRO A 1 208 ? -3.805 1.110 19.302 1.00 97.50 208 PRO A C 1
ATOM 1694 O O . PRO A 1 208 ? -3.868 1.962 20.181 1.00 97.50 208 PRO A O 1
ATOM 1697 N N . ALA A 1 209 ? -3.131 1.325 18.165 1.00 95.75 209 ALA A N 1
ATOM 1698 C CA . ALA A 1 209 ? -2.537 2.620 17.828 1.00 95.75 209 ALA A CA 1
ATOM 1699 C C . ALA A 1 209 ? -3.612 3.673 17.529 1.00 95.75 209 ALA A C 1
ATOM 1701 O O . ALA A 1 209 ? -3.540 4.773 18.075 1.00 95.75 209 ALA A O 1
ATOM 1702 N N . LEU A 1 210 ? -4.642 3.323 16.750 1.00 97.69 210 LEU A N 1
ATOM 1703 C CA . LEU A 1 210 ? -5.788 4.202 16.492 1.00 97.69 210 LEU A CA 1
ATOM 1704 C C . LEU A 1 210 ? -6.521 4.552 17.793 1.00 97.69 210 LEU A C 1
ATOM 1706 O O . LEU A 1 210 ? -6.864 5.711 18.009 1.00 97.69 210 LEU A O 1
ATOM 1710 N N . ALA A 1 211 ? -6.663 3.591 18.711 1.00 98.12 211 ALA A N 1
ATOM 1711 C CA . ALA A 1 211 ? -7.283 3.808 20.020 1.00 98.12 211 ALA A CA 1
ATOM 1712 C C . ALA A 1 211 ? -6.558 4.852 20.896 1.00 98.12 211 ALA A C 1
ATOM 1714 O O . ALA A 1 211 ? -7.144 5.360 21.852 1.00 98.12 211 ALA A O 1
ATOM 1715 N N . ARG A 1 212 ? -5.298 5.202 20.589 1.00 97.12 212 ARG A N 1
ATOM 1716 C CA . ARG A 1 212 ? -4.557 6.255 21.310 1.00 97.12 212 ARG A CA 1
ATOM 1717 C C . ARG A 1 212 ? -5.072 7.657 20.982 1.00 97.12 212 ARG A C 1
ATOM 1719 O O . ARG A 1 212 ? -4.831 8.564 21.773 1.00 97.12 212 ARG A O 1
ATOM 1726 N N . HIS A 1 213 ? -5.809 7.824 19.883 1.00 97.56 213 HIS A N 1
ATOM 1727 C CA . HIS A 1 213 ? -6.441 9.084 19.488 1.00 97.56 213 HIS A CA 1
ATOM 1728 C C . HIS A 1 213 ? -7.775 9.300 20.207 1.00 97.56 213 HIS A C 1
ATOM 1730 O O . HIS A 1 213 ? -8.823 9.493 19.587 1.00 97.56 213 HIS A O 1
ATOM 1736 N N . SER A 1 214 ? -7.745 9.247 21.540 1.00 97.94 214 SER A N 1
ATOM 1737 C CA . SER A 1 214 ? -8.934 9.427 22.382 1.00 97.94 214 SER A CA 1
ATOM 1738 C C . SER A 1 214 ? -9.550 10.822 22.261 1.00 97.94 214 SER A C 1
ATOM 1740 O O . SER A 1 214 ? -10.674 11.042 22.694 1.00 97.94 214 SER A O 1
ATOM 1742 N N . GLU A 1 215 ? -8.836 11.794 21.701 1.00 97.75 215 GLU A N 1
ATOM 1743 C CA . GLU A 1 215 ? -9.370 13.105 21.353 1.00 97.75 215 GLU A CA 1
ATOM 1744 C C . GLU A 1 215 ? -10.343 13.042 20.165 1.00 97.75 215 GLU A C 1
ATOM 1746 O O . GLU A 1 215 ? -11.251 13.867 20.103 1.00 97.75 215 GLU A O 1
ATOM 1751 N N . ILE A 1 216 ? -10.208 12.036 19.289 1.00 98.44 216 ILE A N 1
ATOM 1752 C CA . ILE A 1 216 ? -11.061 11.831 18.108 1.00 98.44 216 ILE A CA 1
ATOM 1753 C C . ILE A 1 216 ? -12.073 10.702 18.310 1.00 98.44 216 ILE A C 1
ATOM 1755 O O . ILE A 1 216 ? -13.247 10.840 17.960 1.00 98.44 216 ILE A O 1
ATOM 1759 N N . LEU A 1 217 ? -11.623 9.578 18.863 1.00 98.62 217 LEU A N 1
ATOM 1760 C CA . LEU A 1 217 ? -12.406 8.352 18.967 1.00 98.62 217 LEU A CA 1
ATOM 1761 C C . LEU A 1 217 ? -12.929 8.151 20.387 1.00 98.62 217 LEU A C 1
ATOM 1763 O O . LEU A 1 217 ? -12.237 8.401 21.374 1.00 98.62 217 LEU A O 1
ATOM 1767 N N . GLU A 1 218 ? -14.162 7.671 20.485 1.00 98.50 218 GLU A N 1
ATOM 1768 C CA . GLU A 1 218 ? -14.735 7.157 21.722 1.00 98.50 218 GLU A CA 1
ATOM 1769 C C . GLU A 1 218 ? -14.199 5.753 22.016 1.00 98.50 218 GLU A C 1
ATOM 1771 O O . GLU A 1 218 ? -13.779 5.475 23.139 1.00 98.50 218 GLU A O 1
ATOM 1776 N N . ASN A 1 219 ? -14.158 4.878 21.005 1.00 98.50 219 ASN A N 1
ATOM 1777 C CA . ASN A 1 219 ? -13.515 3.573 21.108 1.00 98.50 219 ASN A CA 1
ATOM 1778 C C . ASN A 1 219 ? -13.073 3.028 19.735 1.00 98.50 219 ASN A C 1
ATOM 1780 O O . ASN A 1 219 ? -13.466 3.531 18.678 1.00 98.50 219 ASN A O 1
ATOM 1784 N N . VAL A 1 220 ? -12.263 1.969 19.786 1.00 98.69 220 VAL A N 1
ATOM 1785 C CA . VAL A 1 220 ? -11.856 1.159 18.633 1.00 98.69 220 VAL A CA 1
ATOM 1786 C C . VAL A 1 220 ? -12.073 -0.309 18.971 1.00 98.69 220 VAL A C 1
ATOM 1788 O O . VAL A 1 220 ? -11.612 -0.773 20.016 1.00 98.69 220 VAL A O 1
ATOM 1791 N N . VAL A 1 221 ? -12.727 -1.051 18.080 1.00 98.38 221 VAL A N 1
ATOM 1792 C CA . VAL A 1 221 ? -12.922 -2.500 18.212 1.00 98.38 221 VAL A CA 1
ATOM 1793 C C . VAL A 1 221 ? -12.215 -3.208 17.064 1.00 98.38 221 VAL A C 1
ATOM 1795 O O . VAL A 1 221 ? -12.462 -2.905 15.901 1.00 98.38 221 VAL A O 1
ATOM 1798 N N . HIS A 1 222 ? -11.345 -4.164 17.391 1.00 97.75 222 HIS A N 1
ATOM 1799 C CA . HIS A 1 222 ? -10.800 -5.109 16.420 1.00 97.75 222 HIS A CA 1
ATOM 1800 C C . HIS A 1 222 ? -11.687 -6.354 16.410 1.00 97.75 222 HIS A C 1
ATOM 1802 O O . HIS A 1 222 ? -11.580 -7.212 17.288 1.00 97.75 222 HIS A O 1
ATOM 1808 N N . ASP A 1 223 ? -12.592 -6.420 15.441 1.00 97.50 223 ASP A N 1
ATOM 1809 C CA . ASP A 1 223 ? -13.529 -7.524 15.298 1.00 97.50 223 ASP A CA 1
ATOM 1810 C C . ASP A 1 223 ? -12.940 -8.600 14.382 1.00 97.50 223 ASP A C 1
ATOM 1812 O O . ASP A 1 223 ? -12.698 -8.380 13.196 1.00 97.50 223 ASP A O 1
ATOM 1816 N N . THR A 1 224 ? -12.695 -9.774 14.958 1.00 95.81 224 THR A N 1
ATOM 1817 C CA . THR A 1 224 ? -12.155 -10.954 14.265 1.00 95.81 224 THR A CA 1
ATOM 1818 C C . THR A 1 224 ? -13.220 -12.031 14.045 1.00 95.81 224 THR A C 1
ATOM 1820 O O . THR A 1 224 ? -12.901 -13.143 13.620 1.00 95.81 224 THR A O 1
ATOM 1823 N N . GLY A 1 225 ? -14.488 -11.718 14.328 1.00 94.62 225 GLY A N 1
ATOM 1824 C CA . GLY A 1 225 ? -15.619 -12.598 14.084 1.00 94.62 225 GLY A CA 1
ATOM 1825 C C . GLY A 1 225 ? -15.960 -12.734 12.594 1.00 94.62 225 GLY A C 1
ATOM 1826 O O . GLY A 1 225 ? -15.569 -11.896 11.774 1.00 94.62 225 GLY A O 1
ATOM 1827 N N . PRO A 1 226 ? -16.689 -13.800 12.216 1.00 91.19 226 PRO A N 1
ATOM 1828 C CA . PRO A 1 226 ? -17.183 -13.967 10.855 1.00 91.19 226 PRO A CA 1
ATOM 1829 C C . PRO A 1 226 ? -18.257 -12.920 10.531 1.00 91.19 226 PRO A C 1
ATOM 1831 O O . PRO A 1 226 ? -19.128 -12.642 11.354 1.00 91.19 226 PRO A O 1
ATOM 1834 N N . TYR A 1 227 ? -18.235 -12.395 9.305 1.00 88.81 227 TYR A N 1
ATOM 1835 C CA . TYR A 1 227 ? -19.277 -11.510 8.778 1.00 88.81 227 TYR A CA 1
ATOM 1836 C C . TYR A 1 227 ? -20.050 -12.222 7.663 1.00 88.81 227 TYR A C 1
ATOM 1838 O O . TYR A 1 227 ? -19.428 -12.864 6.815 1.00 88.81 227 TYR A O 1
ATOM 1846 N N . PRO A 1 228 ? -21.391 -12.125 7.618 1.00 87.25 228 PRO A N 1
ATOM 1847 C CA . PRO A 1 228 ? -22.170 -12.715 6.534 1.00 87.25 228 PRO A CA 1
ATOM 1848 C C . PRO A 1 228 ? -21.693 -12.230 5.158 1.00 87.25 228 PRO A C 1
ATOM 1850 O O . PRO A 1 228 ? -21.582 -11.030 4.922 1.00 87.25 228 PRO A O 1
ATOM 1853 N N . GLY A 1 229 ? -21.415 -13.173 4.254 1.00 85.00 229 GLY A N 1
ATOM 1854 C CA . GLY A 1 229 ? -20.924 -12.883 2.901 1.00 85.00 229 GLY A CA 1
ATOM 1855 C C . GLY A 1 229 ? -19.414 -12.633 2.791 1.00 85.00 229 GLY A C 1
ATOM 1856 O O . GLY A 1 229 ? -18.905 -12.532 1.676 1.00 85.00 229 GLY A O 1
ATOM 1857 N N . GLU A 1 230 ? -18.687 -12.591 3.909 1.00 89.19 230 GLU A N 1
ATOM 1858 C CA . GLU A 1 230 ? -17.228 -12.456 3.943 1.00 89.19 230 GLU A CA 1
ATOM 1859 C C . GLU A 1 230 ? -16.575 -13.812 4.212 1.00 89.19 230 GLU A C 1
ATOM 1861 O O . GLU A 1 230 ? -16.931 -14.514 5.156 1.00 89.19 230 GLU A O 1
ATOM 1866 N N . GLU A 1 231 ? -15.590 -14.174 3.394 1.00 89.44 231 GLU A N 1
ATOM 1867 C CA . GLU A 1 231 ? -14.849 -15.426 3.573 1.00 89.44 231 GLU A CA 1
ATOM 1868 C C . GLU A 1 231 ? -13.758 -15.284 4.639 1.00 89.44 231 GLU A C 1
ATOM 1870 O O . GLU A 1 231 ? -13.583 -16.167 5.480 1.00 89.44 231 GLU A O 1
ATOM 1875 N N . ARG A 1 232 ? -13.065 -14.137 4.655 1.00 93.94 232 ARG A N 1
ATOM 1876 C CA . ARG A 1 232 ? -12.079 -13.801 5.688 1.00 93.94 232 ARG A CA 1
ATOM 1877 C C . ARG A 1 232 ? -12.687 -12.860 6.724 1.00 93.94 232 ARG A C 1
ATOM 1879 O O . ARG A 1 232 ? -13.171 -11.795 6.341 1.00 93.94 232 ARG A O 1
ATOM 1886 N N . PRO A 1 233 ? -12.627 -13.174 8.027 1.00 93.81 233 PRO A N 1
ATOM 1887 C CA . PRO A 1 233 ? -13.040 -12.233 9.063 1.00 93.81 233 PRO A CA 1
ATOM 1888 C C . PRO A 1 233 ? -12.079 -11.036 9.131 1.00 93.81 233 PRO A C 1
ATOM 1890 O O . PRO A 1 233 ? -11.022 -11.041 8.495 1.00 93.81 233 PRO A O 1
ATOM 1893 N N . GLY A 1 234 ? -12.435 -10.016 9.911 1.00 96.06 234 GLY A N 1
ATOM 1894 C CA . GLY A 1 234 ? -11.528 -8.914 10.232 1.00 96.06 234 GLY A CA 1
ATOM 1895 C C . GLY A 1 234 ? -12.065 -7.539 9.855 1.00 96.06 234 GLY A C 1
ATOM 1896 O O . GLY A 1 234 ? -12.166 -7.187 8.673 1.00 96.06 234 GLY A O 1
ATOM 1897 N N . TRP A 1 235 ? -12.356 -6.751 10.884 1.00 97.62 235 TRP A N 1
ATOM 1898 C CA . TRP A 1 235 ? -12.772 -5.359 10.794 1.00 97.62 235 TRP A CA 1
ATOM 1899 C C . TRP A 1 235 ? -12.153 -4.538 11.921 1.00 97.62 235 TRP A C 1
ATOM 1901 O O . TRP A 1 235 ? -11.951 -5.027 13.035 1.00 97.62 235 TRP A O 1
ATOM 1911 N N . ILE A 1 236 ? -11.898 -3.263 11.642 1.00 98.50 236 ILE A N 1
ATOM 1912 C CA . ILE A 1 236 ? -11.656 -2.257 12.675 1.00 98.50 236 ILE A CA 1
ATOM 1913 C C . ILE A 1 236 ? -12.871 -1.339 12.697 1.00 98.50 236 ILE A C 1
ATOM 1915 O O . ILE A 1 236 ? -13.161 -0.659 11.713 1.00 98.50 236 ILE A O 1
ATOM 1919 N N . ILE A 1 237 ? -13.586 -1.337 13.815 1.00 98.56 237 ILE A N 1
ATOM 1920 C CA . ILE A 1 237 ? -14.766 -0.505 14.028 1.00 98.56 237 ILE A CA 1
ATOM 1921 C C . ILE A 1 237 ? -14.315 0.724 14.807 1.00 98.56 237 ILE A C 1
ATOM 1923 O O . ILE A 1 237 ? -13.793 0.605 15.918 1.00 98.56 237 ILE A O 1
ATOM 1927 N N . LEU A 1 238 ? -14.495 1.896 14.209 1.00 98.81 238 LEU A N 1
ATOM 1928 C CA . LEU A 1 238 ? -14.143 3.184 14.787 1.00 98.81 238 LEU A CA 1
ATOM 1929 C C . LEU A 1 238 ? -15.418 3.895 15.217 1.00 98.81 238 LEU A C 1
ATOM 1931 O O . LEU A 1 238 ? -16.247 4.214 14.367 1.00 98.81 238 LEU A O 1
ATOM 1935 N N . ASN A 1 239 ? -15.558 4.169 16.510 1.00 98.69 239 ASN A N 1
ATOM 1936 C CA . ASN A 1 239 ? -16.640 5.002 17.024 1.00 98.69 239 ASN A CA 1
ATOM 1937 C C . ASN A 1 239 ? -16.078 6.393 17.318 1.00 98.69 239 ASN A C 1
ATOM 1939 O O . ASN A 1 239 ? -15.220 6.550 18.187 1.00 98.69 239 ASN A O 1
ATOM 1943 N N . TYR A 1 240 ? -16.514 7.385 16.547 1.00 98.69 240 TYR A N 1
ATOM 1944 C CA . TYR A 1 240 ? -16.063 8.769 16.633 1.00 98.69 240 TYR A CA 1
ATOM 1945 C C . TYR A 1 240 ? -16.825 9.524 17.714 1.00 98.69 240 TYR A C 1
ATOM 1947 O O . TYR A 1 240 ? -18.010 9.291 17.950 1.00 98.69 240 TYR A O 1
ATOM 1955 N N . LYS A 1 241 ? -16.146 10.481 18.346 1.00 98.62 241 LYS A N 1
ATOM 1956 C CA . LYS A 1 241 ? -16.802 11.404 19.269 1.00 98.62 241 LYS A CA 1
ATOM 1957 C C . LYS A 1 241 ? -17.754 12.341 18.514 1.00 98.62 241 LYS A C 1
ATOM 1959 O O . LYS A 1 241 ? -17.379 12.846 17.451 1.00 98.62 241 LYS A O 1
ATOM 1964 N N . PRO A 1 242 ? -18.934 12.659 19.077 1.00 98.06 242 PRO A N 1
ATOM 1965 C CA . PRO A 1 242 ? -19.857 13.607 18.461 1.00 98.06 242 PRO A CA 1
ATOM 1966 C C . PRO A 1 242 ? -19.192 14.960 18.177 1.00 98.06 242 PRO A C 1
ATOM 1968 O O . PRO A 1 242 ? -18.574 15.553 19.061 1.00 98.06 242 PRO A O 1
ATOM 1971 N N . GLY A 1 243 ? -19.331 15.453 16.944 1.00 96.88 243 GLY A N 1
ATOM 1972 C CA . GLY A 1 243 ? -18.845 16.776 16.540 1.00 96.88 243 GLY A CA 1
ATOM 1973 C C . GLY A 1 243 ? -17.324 16.922 16.421 1.00 96.88 243 GLY A C 1
ATOM 1974 O O . GLY A 1 243 ? -16.855 18.048 16.264 1.00 96.88 243 GLY A O 1
ATOM 1975 N N . VAL A 1 244 ? -16.548 15.828 16.473 1.00 97.81 244 VAL A N 1
ATOM 1976 C CA . VAL A 1 244 ? -15.078 15.878 16.331 1.00 97.81 244 VAL A CA 1
ATOM 1977 C C . VAL A 1 244 ? -14.635 16.514 15.008 1.00 97.81 244 VAL A C 1
ATOM 1979 O O . VAL A 1 244 ? -13.657 17.257 14.974 1.00 97.81 244 VAL A O 1
ATOM 1982 N N . PHE A 1 245 ? -15.392 16.277 13.935 1.00 97.56 245 PHE A N 1
ATOM 1983 C CA . PHE A 1 245 ? -15.196 16.890 12.626 1.00 97.56 245 PHE A CA 1
ATOM 1984 C C . PHE A 1 245 ? -16.451 17.692 12.259 1.00 97.56 245 PHE A C 1
ATOM 1986 O O . PHE A 1 245 ? -17.416 17.116 11.759 1.00 97.56 245 PHE A O 1
ATOM 1993 N N . PRO A 1 246 ? -16.485 19.016 12.517 1.00 97.00 246 PRO A N 1
ATOM 1994 C CA . PRO A 1 246 ? -17.687 19.836 12.329 1.00 97.00 246 PRO A CA 1
ATOM 1995 C C . PRO A 1 246 ? -18.234 19.861 10.894 1.00 97.00 246 PRO A C 1
ATOM 1997 O O . PRO A 1 246 ? -19.417 20.116 10.689 1.00 97.00 246 PRO A O 1
ATOM 2000 N N . HIS A 1 247 ? -17.387 19.595 9.897 1.00 97.38 247 HIS A N 1
ATOM 2001 C CA . HIS A 1 247 ? -17.765 19.462 8.486 1.00 97.38 247 HIS A CA 1
ATOM 2002 C C . HIS A 1 247 ? -18.440 18.126 8.149 1.00 97.38 247 HIS A C 1
ATOM 2004 O O . HIS A 1 247 ? -18.897 17.957 7.021 1.00 97.38 247 HIS A O 1
ATOM 2010 N N . ILE A 1 248 ? -18.527 17.198 9.107 1.00 97.00 248 ILE A N 1
ATOM 2011 C CA . ILE A 1 248 ? -19.186 15.892 8.988 1.00 97.00 248 ILE A CA 1
ATOM 2012 C C . ILE A 1 248 ? -20.172 15.737 10.167 1.00 97.00 248 ILE A C 1
ATOM 2014 O O . ILE A 1 248 ? -19.906 14.988 11.110 1.00 97.00 248 ILE A O 1
ATOM 2018 N N . PRO A 1 249 ? -21.300 16.475 10.169 1.00 91.56 249 PRO A N 1
ATOM 2019 C CA . PRO A 1 249 ? -22.144 16.665 11.356 1.00 91.56 249 PRO A CA 1
ATOM 2020 C C . PRO A 1 249 ? -22.768 15.382 11.933 1.00 91.56 249 PRO A C 1
ATOM 2022 O O . PRO A 1 249 ? -23.099 15.363 13.116 1.00 91.56 249 PRO A O 1
ATOM 2025 N N . ASP A 1 250 ? -22.859 14.307 11.145 1.00 95.12 250 ASP A N 1
ATOM 2026 C CA . ASP A 1 250 ? -23.472 13.028 11.536 1.00 95.12 250 ASP A CA 1
ATOM 2027 C C . ASP A 1 250 ? -22.461 11.871 11.632 1.00 95.12 250 ASP A C 1
ATOM 2029 O O . ASP A 1 250 ? -22.826 10.695 11.553 1.00 95.12 250 ASP A O 1
ATOM 2033 N N . LEU A 1 251 ? -21.168 12.175 11.779 1.00 97.88 251 LEU A N 1
ATOM 2034 C CA . LEU A 1 251 ? -20.147 11.142 11.929 1.00 97.88 251 LEU A CA 1
ATOM 2035 C C . LEU A 1 251 ? -20.332 10.377 13.247 1.00 97.88 251 LEU A C 1
ATOM 2037 O O . LEU A 1 251 ? -20.192 10.943 14.330 1.00 97.88 251 LEU A O 1
ATOM 2041 N N . GLN A 1 252 ? -20.600 9.075 13.138 1.00 96.81 252 GLN A N 1
ATOM 2042 C CA . GLN A 1 252 ? -20.735 8.169 14.281 1.00 96.81 252 GLN A CA 1
ATOM 2043 C C . GLN A 1 252 ? -19.742 7.015 14.175 1.00 96.81 252 GLN A C 1
ATOM 2045 O O . GLN A 1 252 ? -18.691 7.036 14.810 1.00 96.81 252 GLN A O 1
ATOM 2050 N N . THR A 1 253 ? -20.041 6.027 13.334 1.00 98.31 253 THR A N 1
ATOM 2051 C CA . THR A 1 253 ? -19.241 4.808 13.210 1.00 98.31 253 THR A CA 1
ATOM 2052 C C . THR A 1 253 ? -18.680 4.679 11.803 1.00 98.31 253 THR A C 1
ATOM 2054 O O . THR A 1 253 ? -19.379 4.920 10.818 1.00 98.31 253 THR A O 1
ATOM 2057 N N . ARG A 1 254 ? -17.419 4.260 11.699 1.00 98.31 254 ARG A N 1
ATOM 2058 C CA . ARG A 1 254 ? -16.807 3.827 10.439 1.00 98.31 254 ARG A CA 1
ATOM 2059 C C . ARG A 1 254 ? -16.214 2.441 10.593 1.00 98.31 254 ARG A C 1
ATOM 2061 O O . ARG A 1 254 ? -15.814 2.032 11.682 1.00 98.31 254 ARG A O 1
ATOM 2068 N N . PHE A 1 255 ? -16.137 1.748 9.469 1.00 97.62 255 PHE A N 1
ATOM 2069 C CA . PHE A 1 255 ? -15.622 0.394 9.381 1.00 97.62 255 PHE A CA 1
ATOM 2070 C C . PHE A 1 255 ? -14.426 0.394 8.439 1.00 97.62 255 PHE A C 1
ATOM 2072 O O . PHE A 1 255 ? -14.527 0.843 7.299 1.00 97.62 255 PHE A O 1
ATOM 2079 N N . ILE A 1 256 ? -13.299 -0.115 8.920 1.00 98.12 256 ILE A N 1
ATOM 2080 C CA . ILE A 1 256 ? -12.140 -0.424 8.090 1.00 98.12 256 ILE A CA 1
ATOM 2081 C C . ILE A 1 256 ? -12.151 -1.926 7.852 1.00 98.12 256 ILE A C 1
ATOM 2083 O O . ILE A 1 256 ? -12.144 -2.711 8.807 1.00 98.12 256 ILE A O 1
ATOM 2087 N N . ARG A 1 257 ? -12.141 -2.335 6.586 1.00 97.50 257 ARG A N 1
ATOM 2088 C CA . ARG A 1 257 ? -12.014 -3.744 6.222 1.00 97.50 257 ARG A CA 1
ATOM 2089 C C . ARG A 1 257 ? -10.589 -4.212 6.531 1.00 97.50 257 ARG A C 1
ATOM 2091 O O . ARG A 1 257 ? -9.639 -3.585 6.071 1.00 97.50 257 ARG A O 1
ATOM 2098 N N . PHE A 1 258 ? -10.437 -5.272 7.333 1.00 97.94 258 PHE A N 1
ATOM 2099 C CA . PHE A 1 258 ? -9.133 -5.700 7.865 1.00 97.94 258 PHE A CA 1
ATOM 2100 C C . PHE A 1 258 ? -8.880 -7.226 7.813 1.00 97.94 258 PHE A C 1
ATOM 2102 O O . PHE A 1 258 ? -8.685 -7.852 8.857 1.00 97.94 258 PHE A O 1
ATOM 2109 N N . PRO A 1 259 ? -8.922 -7.862 6.623 1.00 97.56 259 PRO A N 1
ATOM 2110 C CA . PRO A 1 259 ? -8.775 -9.310 6.487 1.00 97.56 259 PRO A CA 1
ATOM 2111 C C . PRO A 1 259 ? -7.377 -9.808 6.847 1.00 97.56 259 PRO A C 1
ATOM 2113 O O . PRO A 1 259 ? -6.375 -9.161 6.535 1.00 97.56 259 PRO A O 1
ATOM 2116 N N . PHE A 1 260 ? -7.327 -10.994 7.462 1.00 97.19 260 PHE A N 1
ATOM 2117 C CA . PHE A 1 260 ? -6.082 -11.684 7.795 1.00 97.19 260 PHE A CA 1
ATOM 2118 C C . PHE A 1 260 ? -5.587 -12.587 6.657 1.00 97.19 260 PHE A C 1
ATOM 2120 O O . PHE A 1 260 ? -6.301 -13.486 6.216 1.00 97.19 260 PHE A O 1
ATOM 2127 N N . TYR A 1 261 ? -4.334 -12.385 6.257 1.00 97.31 261 TYR A N 1
ATOM 2128 C CA . TYR A 1 261 ? -3.626 -13.111 5.206 1.00 97.31 261 TYR A CA 1
ATOM 2129 C C . TYR A 1 261 ? -2.524 -13.965 5.831 1.00 97.31 261 TYR A C 1
ATOM 2131 O O . TYR A 1 261 ? -1.491 -13.471 6.297 1.00 97.31 261 TYR A O 1
ATOM 2139 N N . ALA A 1 262 ? -2.784 -15.269 5.910 1.00 96.31 262 ALA A N 1
ATOM 2140 C CA . ALA A 1 262 ? -1.976 -16.201 6.689 1.00 96.31 262 ALA A CA 1
ATOM 2141 C C . ALA A 1 262 ? -0.675 -16.623 5.988 1.00 96.31 262 ALA A C 1
ATOM 2143 O O . ALA A 1 262 ? 0.231 -17.133 6.659 1.00 96.31 262 ALA A O 1
ATOM 2144 N N . ALA A 1 263 ? -0.590 -16.445 4.668 1.00 96.19 263 ALA A N 1
ATOM 2145 C CA . ALA A 1 263 ? 0.572 -16.794 3.856 1.00 96.19 263 ALA A CA 1
ATOM 2146 C C . ALA A 1 263 ? 1.361 -15.560 3.378 1.00 96.19 263 ALA A C 1
ATOM 2148 O O . ALA A 1 263 ? 2.465 -15.708 2.854 1.00 96.19 263 ALA A O 1
ATOM 2149 N N . SER A 1 264 ? 0.834 -14.356 3.603 1.00 97.19 264 SER A N 1
ATOM 2150 C CA . SER A 1 264 ? 1.406 -13.115 3.087 1.00 97.19 264 SER A CA 1
ATOM 2151 C C . SER A 1 264 ? 2.357 -12.406 4.047 1.00 97.19 264 SER A C 1
ATOM 2153 O O . SER A 1 264 ? 2.253 -12.501 5.275 1.00 97.19 264 SER A O 1
ATOM 2155 N N . GLY A 1 265 ? 3.260 -11.634 3.444 1.00 95.38 265 GLY A N 1
ATOM 2156 C CA . GLY A 1 265 ? 3.962 -10.520 4.077 1.00 95.38 265 GLY A CA 1
ATOM 2157 C C . GLY A 1 265 ? 3.366 -9.172 3.650 1.00 95.38 265 GLY A C 1
ATOM 2158 O O . GLY A 1 265 ? 2.197 -9.098 3.285 1.00 95.38 265 GLY A O 1
ATOM 2159 N N . HIS A 1 266 ? 4.183 -8.124 3.645 1.00 95.00 266 HIS A N 1
ATOM 2160 C CA . HIS A 1 266 ? 3.830 -6.766 3.239 1.00 95.00 266 HIS A CA 1
ATOM 2161 C C . HIS A 1 266 ? 3.132 -6.688 1.866 1.00 95.00 266 HIS A C 1
ATOM 2163 O O . HIS A 1 266 ? 2.081 -6.052 1.770 1.00 95.00 266 HIS A O 1
ATOM 2169 N N . PRO A 1 267 ? 3.615 -7.363 0.798 1.00 94.06 267 PRO A N 1
ATOM 2170 C CA . PRO A 1 267 ? 2.950 -7.320 -0.497 1.00 94.06 267 PRO A CA 1
ATOM 2171 C C . PRO A 1 267 ? 1.919 -8.453 -0.628 1.00 94.06 267 PRO A C 1
ATOM 2173 O O . PRO A 1 267 ? 2.149 -9.470 -1.292 1.00 94.06 267 PRO A O 1
ATOM 2176 N N . VAL A 1 268 ? 0.749 -8.289 -0.010 1.00 96.62 268 VAL A N 1
ATOM 2177 C CA . VAL A 1 268 ? -0.358 -9.260 -0.139 1.00 96.62 268 VAL A CA 1
ATOM 2178 C C . VAL A 1 268 ? -0.772 -9.454 -1.600 1.00 96.62 268 VAL A C 1
ATOM 2180 O O . VAL A 1 268 ? -1.009 -10.576 -2.035 1.00 96.62 268 VAL A O 1
ATOM 2183 N N . THR A 1 269 ? -0.747 -8.382 -2.395 1.00 94.44 269 THR A N 1
ATOM 2184 C CA . THR A 1 269 ? -1.036 -8.398 -3.840 1.00 94.44 269 THR A CA 1
ATOM 2185 C C . THR A 1 269 ? -0.116 -9.302 -4.656 1.00 94.44 269 THR A C 1
ATOM 2187 O O . THR A 1 269 ? -0.421 -9.592 -5.805 1.00 94.44 269 THR A O 1
ATOM 2190 N N . ILE A 1 270 ? 1.012 -9.731 -4.094 1.00 92.44 270 ILE A N 1
ATOM 2191 C CA . ILE A 1 270 ? 1.964 -10.636 -4.738 1.00 92.44 270 ILE A CA 1
ATOM 2192 C C . ILE A 1 270 ? 1.777 -12.066 -4.238 1.00 92.44 270 ILE A C 1
ATOM 2194 O O . ILE A 1 270 ? 1.898 -13.018 -5.004 1.00 92.44 270 ILE A O 1
ATOM 2198 N N . THR A 1 271 ? 1.534 -12.220 -2.940 1.00 95.56 271 THR A N 1
ATOM 2199 C CA . THR A 1 271 ? 1.604 -13.520 -2.259 1.00 95.56 271 THR A CA 1
ATOM 2200 C C . THR A 1 271 ? 0.255 -14.225 -2.170 1.00 95.56 271 THR A C 1
ATOM 2202 O O . THR A 1 271 ? 0.214 -15.448 -2.255 1.00 95.56 271 THR A O 1
ATOM 2205 N N . GLU A 1 272 ? -0.836 -13.468 -2.079 1.00 97.00 272 GLU A N 1
ATOM 2206 C CA . GLU A 1 272 ? -2.221 -13.955 -2.094 1.00 97.00 272 GLU A CA 1
ATOM 2207 C C . GLU A 1 272 ? -3.079 -13.067 -3.040 1.00 97.00 272 GLU A C 1
ATOM 2209 O O . GLU A 1 272 ? -4.046 -12.431 -2.607 1.00 97.00 272 GLU A O 1
ATOM 2214 N N . PRO A 1 273 ? -2.713 -12.938 -4.340 1.00 95.44 273 PRO A N 1
ATOM 2215 C CA . PRO A 1 273 ? -3.333 -11.985 -5.270 1.00 95.44 273 PRO A CA 1
ATOM 2216 C C . PRO A 1 273 ? -4.810 -12.272 -5.549 1.00 95.44 273 PRO A C 1
ATOM 2218 O O . PRO A 1 273 ? -5.613 -11.344 -5.660 1.00 95.44 273 PRO A O 1
ATOM 2221 N N . VAL A 1 274 ? -5.171 -13.551 -5.691 1.00 95.62 274 VAL A N 1
ATOM 2222 C CA . VAL A 1 274 ? -6.541 -13.971 -6.016 1.00 95.62 274 VAL A CA 1
ATOM 2223 C C . VAL A 1 274 ? -7.450 -13.685 -4.831 1.00 95.62 274 VAL A C 1
ATOM 2225 O O . VAL A 1 274 ? -8.528 -13.115 -4.979 1.00 95.62 274 VAL A O 1
ATOM 2228 N N . GLU A 1 275 ? -6.983 -14.036 -3.643 1.00 96.44 275 GLU A N 1
ATOM 2229 C CA . GLU A 1 275 ? -7.633 -13.799 -2.368 1.00 96.44 275 GLU A CA 1
ATOM 2230 C C . GLU A 1 275 ? -7.861 -12.308 -2.125 1.00 96.44 275 GLU A C 1
ATOM 2232 O O . GLU A 1 275 ? -8.984 -11.906 -1.821 1.00 96.44 275 GLU A O 1
ATOM 2237 N N . PHE A 1 276 ? -6.821 -11.493 -2.323 1.00 96.69 276 PHE A N 1
ATOM 2238 C CA . PHE A 1 276 ? -6.908 -10.042 -2.207 1.00 96.69 276 PHE A CA 1
ATOM 2239 C C . PHE A 1 276 ? -7.916 -9.451 -3.192 1.00 96.69 276 PHE A C 1
ATOM 2241 O O . PHE A 1 276 ? -8.770 -8.658 -2.798 1.00 96.69 276 PHE A O 1
ATOM 2248 N N . PHE A 1 277 ? -7.864 -9.867 -4.462 1.00 94.94 277 PHE A N 1
ATOM 2249 C CA . PHE A 1 277 ? -8.821 -9.423 -5.472 1.00 94.94 277 PHE A CA 1
ATOM 2250 C C . PHE A 1 277 ? -10.260 -9.768 -5.078 1.00 94.94 277 PHE A C 1
ATOM 2252 O O . PHE A 1 277 ? -11.133 -8.906 -5.142 1.00 94.94 277 PHE A O 1
ATOM 2259 N N . VAL A 1 278 ? -10.511 -11.005 -4.638 1.00 94.69 278 VAL A N 1
ATOM 2260 C CA . VAL A 1 278 ? -11.842 -11.452 -4.206 1.00 94.69 278 VAL A CA 1
ATOM 2261 C C . VAL A 1 278 ? -12.345 -10.630 -3.020 1.00 94.69 278 VAL A C 1
ATOM 2263 O O . VAL A 1 278 ? -13.505 -10.218 -3.028 1.00 94.69 278 VAL A O 1
ATOM 2266 N N . ASP A 1 279 ? -11.495 -10.364 -2.028 1.00 95.88 279 ASP A N 1
ATOM 2267 C CA . ASP A 1 279 ? -11.877 -9.588 -0.846 1.00 95.88 279 ASP A CA 1
ATOM 2268 C C . ASP A 1 279 ? -12.172 -8.124 -1.196 1.00 95.88 279 ASP A C 1
ATOM 2270 O O . ASP A 1 279 ? -13.186 -7.586 -0.753 1.00 95.88 279 ASP A O 1
ATOM 2274 N N . VAL A 1 280 ? -11.343 -7.487 -2.029 1.00 95.06 280 VAL A N 1
ATOM 2275 C CA . VAL A 1 280 ? -11.566 -6.103 -2.481 1.00 95.06 280 VAL A CA 1
ATOM 2276 C C . VAL A 1 280 ? -12.806 -6.002 -3.365 1.00 95.06 280 VAL A C 1
ATOM 2278 O O . VAL A 1 280 ? -13.617 -5.099 -3.175 1.00 95.06 280 VAL A O 1
ATOM 2281 N N . TYR A 1 281 ? -12.995 -6.936 -4.299 1.00 93.75 281 TYR A N 1
ATOM 2282 C CA . TYR A 1 281 ? -14.161 -6.962 -5.181 1.00 93.75 281 TYR A CA 1
ATOM 2283 C C . TYR A 1 281 ? -15.464 -7.109 -4.388 1.00 93.75 281 TYR A C 1
ATOM 2285 O O . TYR A 1 281 ? -16.410 -6.356 -4.607 1.00 93.75 281 TYR A O 1
ATOM 2293 N N . LYS A 1 282 ? -15.507 -8.043 -3.429 1.00 92.12 282 LYS A N 1
ATOM 2294 C CA . LYS A 1 282 ? -16.667 -8.222 -2.542 1.00 92.12 282 LYS A CA 1
ATOM 2295 C C . LYS A 1 282 ? -16.896 -7.009 -1.646 1.00 92.12 282 LYS A C 1
ATOM 2297 O O . LYS A 1 282 ? -18.043 -6.682 -1.371 1.00 92.12 282 LYS A O 1
ATOM 2302 N N . TRP A 1 283 ? -15.828 -6.368 -1.178 1.00 93.44 283 TRP A N 1
ATOM 2303 C CA . TRP A 1 283 ? -15.916 -5.190 -0.322 1.00 93.44 283 TRP A CA 1
ATOM 2304 C C . TRP A 1 283 ? -16.485 -3.973 -1.062 1.00 93.44 283 TRP A C 1
ATOM 2306 O O . TRP A 1 283 ? -17.417 -3.365 -0.547 1.00 93.44 283 TRP A O 1
ATOM 2316 N N . LEU A 1 284 ? -15.986 -3.675 -2.267 1.00 91.31 284 LEU A N 1
ATOM 2317 C CA . LEU A 1 284 ? -16.438 -2.547 -3.098 1.00 91.31 284 LEU A CA 1
ATOM 2318 C C . LEU A 1 284 ? -17.776 -2.795 -3.810 1.00 91.31 284 LEU A C 1
ATOM 2320 O O . LEU A 1 284 ? -18.414 -1.850 -4.258 1.00 91.31 284 LEU A O 1
ATOM 2324 N N . GLY A 1 285 ? -18.178 -4.057 -3.983 1.00 85.38 285 GLY A N 1
ATOM 2325 C CA . GLY A 1 285 ? -19.442 -4.433 -4.625 1.00 85.38 285 GLY A CA 1
ATOM 2326 C C . GLY A 1 285 ? -20.674 -4.354 -3.715 1.00 85.38 285 GLY A C 1
ATOM 2327 O O . GLY A 1 285 ? -21.741 -4.818 -4.121 1.00 85.38 285 GLY A O 1
ATOM 2328 N N . LYS A 1 286 ? -20.516 -3.845 -2.490 1.00 60.16 286 LYS A N 1
ATOM 2329 C CA . LYS A 1 286 ? -21.603 -3.576 -1.538 1.00 60.16 286 LYS A CA 1
ATOM 2330 C C . LYS A 1 286 ? -22.251 -2.224 -1.808 1.00 60.16 286 LYS A C 1
ATOM 2332 O O . LYS A 1 286 ? -23.461 -2.123 -1.508 1.00 60.16 286 LYS A O 1
#